Protein AF-A0A8T9AZ96-F1 (afdb_monomer_lite)

Foldseek 3Di:
DDDDDDDDDDPDPPVPDPQPAAELVQFQWDDDPPLADFKTKTWDLGHYDNPPDPDDDPPDQDPVNVVVVVVSSPDPQQEAEAEFADCPQPVDDPVVRVVSRVLLLVLLQVLQVVVQAGSSQQGHPPDDDGGRHTYMYIHGHPVNSVDDSVSSNVSSNVVVVVNVVNNVVVVVVVVVVVVVVVVVVVVVVVVVVVVVD

Secondary structure (DSSP, 8-state):
------------STTS-----B-GGG-EEPP--SS--SEEEEEESS-B------S---SS--HHHHHHHHHHHT---SEEEEE---STTT---HHHHHHHHHHHHHHHHHHHHHTTB-TTSPBPTT--S----EEEEEEE-GGGGTS-HHHHHHHHHHHHHHHHHHHHHHHHHHHHHHHHHHHHHHHHHHHHHHTT-

Organism: NCBI:txid1316785

Radius of gyration: 22.31 Å; chains: 1; bounding box: 73×52×44 Å

Sequence (197 aa):
MNYNSINSGLPTNKSIIDPSIAYARTLVTVPFNNTITAFTLRFNPEHAYSITSGRYQPARLTLFEYYAQNKWNARKEPFWWSSIARKEATHLRSTVRGWMARKVRHAVTESLRKQGFRADGTRLDGMAGGEFYGTAQFTPEQPILKMPFTEVVKQMDVAVKVMMELRAKRLNAVAKANDKRSRWMDAKANKNRISVV

pLDDT: mean 76.25, std 19.75, range [27.48, 97.75]

Structure (mmCIF, N/CA/C/O backbone):
data_AF-A0A8T9AZ96-F1
#
_entry.id   AF-A0A8T9AZ96-F1
#
loop_
_atom_site.group_PDB
_atom_site.id
_atom_site.type_symbol
_atom_site.label_atom_id
_atom_site.label_alt_id
_atom_site.label_comp_id
_atom_site.label_asym_id
_atom_site.label_entity_id
_atom_site.label_seq_id
_atom_site.pdbx_PDB_ins_code
_atom_site.Cartn_x
_atom_site.Cartn_y
_atom_site.Cartn_z
_atom_site.occupancy
_atom_site.B_iso_or_equiv
_atom_site.auth_seq_id
_atom_site.auth_comp_id
_atom_site.auth_asym_id
_atom_site.auth_atom_id
_atom_site.pdbx_PDB_model_num
ATOM 1 N N . MET A 1 1 ? -46.802 -36.870 10.786 1.00 35.12 1 MET A N 1
ATOM 2 C CA . MET A 1 1 ? -45.735 -36.494 11.736 1.00 35.12 1 MET A CA 1
ATOM 3 C C . MET A 1 1 ? -45.426 -35.022 11.526 1.00 35.12 1 MET A C 1
ATOM 5 O O . MET A 1 1 ? -44.875 -34.668 10.494 1.00 35.12 1 MET A O 1
ATOM 9 N N . ASN A 1 2 ? -45.888 -34.180 12.451 1.00 30.91 2 ASN A N 1
ATOM 10 C CA . ASN A 1 2 ? -45.631 -32.741 12.482 1.00 30.91 2 ASN A CA 1
ATOM 11 C C . ASN A 1 2 ? -44.341 -32.487 13.261 1.00 30.91 2 ASN A C 1
ATOM 13 O O . ASN A 1 2 ? -44.247 -32.916 14.407 1.00 30.91 2 ASN A O 1
ATOM 17 N N . TYR A 1 3 ? -43.410 -31.731 12.684 1.00 27.48 3 TYR A N 1
ATOM 18 C CA . TYR A 1 3 ? -42.358 -31.059 13.444 1.00 27.48 3 TYR A CA 1
ATOM 19 C C . TYR A 1 3 ? -42.324 -29.582 13.055 1.00 27.48 3 TYR A C 1
ATOM 21 O O . TYR A 1 3 ? -41.584 -29.159 12.175 1.00 27.48 3 TYR A O 1
ATOM 29 N N . ASN A 1 4 ? -43.150 -28.804 13.754 1.00 32.31 4 ASN A N 1
ATOM 30 C CA . ASN A 1 4 ? -42.831 -27.419 14.064 1.00 32.31 4 ASN A CA 1
ATOM 31 C C . ASN A 1 4 ? -41.948 -27.435 15.318 1.00 32.31 4 ASN A C 1
ATOM 33 O O . ASN A 1 4 ? -42.420 -27.829 16.383 1.00 32.31 4 ASN A O 1
ATOM 37 N N . SER A 1 5 ? -40.703 -26.970 15.220 1.00 32.28 5 SER A N 1
ATOM 38 C CA . SER A 1 5 ? -39.989 -26.430 16.380 1.00 32.28 5 SER A CA 1
ATOM 39 C C . SER A 1 5 ? -39.468 -25.042 16.040 1.00 32.28 5 SER A C 1
ATOM 41 O O . SER A 1 5 ? -38.548 -24.865 15.240 1.00 32.28 5 SER A O 1
ATOM 43 N N . ILE A 1 6 ? -40.104 -24.065 16.668 1.00 37.78 6 ILE A N 1
ATOM 44 C CA . ILE A 1 6 ? -39.678 -22.682 16.779 1.00 37.78 6 ILE A CA 1
ATOM 45 C C . ILE A 1 6 ? -38.327 -22.688 17.500 1.00 37.78 6 ILE A C 1
ATOM 47 O O . ILE A 1 6 ? -38.259 -23.072 18.661 1.00 37.78 6 ILE A O 1
ATOM 51 N N . ASN A 1 7 ? -37.264 -22.252 16.824 1.00 32.81 7 ASN A N 1
ATOM 52 C CA . ASN A 1 7 ? -36.082 -21.733 17.501 1.00 32.81 7 ASN A CA 1
ATOM 53 C C . ASN A 1 7 ? -35.987 -20.241 17.196 1.00 32.81 7 ASN A C 1
ATOM 55 O O . ASN A 1 7 ? -35.531 -19.802 16.142 1.00 32.81 7 ASN A O 1
ATOM 59 N N . SER A 1 8 ? -36.484 -19.480 18.165 1.00 37.50 8 SER A N 1
ATOM 60 C CA . SER A 1 8 ? -36.233 -18.069 18.399 1.00 37.50 8 SER A CA 1
ATOM 61 C C . SER A 1 8 ? -34.731 -17.827 18.560 1.00 37.50 8 SER A C 1
ATOM 63 O O . SER A 1 8 ? -34.183 -17.908 19.656 1.00 37.50 8 SER A O 1
ATOM 65 N N . GLY A 1 9 ? -34.060 -17.534 17.453 1.00 27.97 9 GLY A N 1
ATOM 66 C CA . GLY A 1 9 ? -32.725 -16.958 17.437 1.00 27.97 9 GLY A CA 1
ATOM 67 C C . GLY A 1 9 ? -32.803 -15.642 16.689 1.00 27.97 9 GLY A C 1
ATOM 68 O O . GLY A 1 9 ? -33.094 -15.632 15.496 1.00 27.97 9 GLY A O 1
ATOM 69 N N . LEU A 1 10 ? -32.581 -14.536 17.400 1.00 29.09 10 LEU A N 1
ATOM 70 C CA . LEU A 1 10 ? -32.322 -13.214 16.827 1.00 29.09 10 LEU A CA 1
ATOM 71 C C . LEU A 1 10 ? -31.479 -13.357 15.546 1.00 29.09 10 LEU A C 1
ATOM 73 O O . LEU A 1 10 ? -30.516 -14.132 15.571 1.00 29.09 10 LEU A O 1
ATOM 77 N N . PRO A 1 11 ? -31.774 -12.630 14.449 1.00 31.28 11 PRO A N 1
ATOM 78 C CA . PRO A 1 11 ? -30.870 -12.588 13.312 1.00 31.28 11 PRO A CA 1
ATOM 79 C C . PRO A 1 11 ? -29.548 -12.006 13.809 1.00 31.28 11 PRO A C 1
ATOM 81 O O . PRO A 1 11 ? -29.394 -10.797 13.974 1.00 31.28 11 PRO A O 1
ATOM 84 N N . THR A 1 12 ? -28.606 -12.896 14.133 1.00 34.69 12 THR A N 1
ATOM 85 C CA . THR A 1 12 ? -27.239 -12.512 14.452 1.00 34.69 12 THR A CA 1
ATOM 86 C C . THR A 1 12 ? -26.754 -11.677 13.284 1.00 34.69 12 THR A C 1
ATOM 88 O O . THR A 1 12 ? -26.912 -12.051 12.123 1.00 34.69 12 THR A O 1
ATOM 91 N N . ASN A 1 13 ? -26.258 -10.498 13.629 1.00 35.62 13 ASN A N 1
ATOM 92 C CA . ASN A 1 13 ? -25.863 -9.388 12.779 1.00 35.62 13 ASN A CA 1
ATOM 93 C C . ASN A 1 13 ? -24.651 -9.755 11.891 1.00 35.62 13 ASN A C 1
ATOM 95 O O . ASN A 1 13 ? -23.600 -9.130 11.958 1.00 35.62 13 ASN A O 1
ATOM 99 N N . LYS A 1 14 ? -24.772 -10.825 11.097 1.00 34.28 14 LYS A N 1
ATOM 100 C CA . LYS A 1 14 ? -23.761 -11.379 10.186 1.00 34.28 14 LYS A CA 1
ATOM 101 C C . LYS A 1 14 ? -23.813 -10.745 8.792 1.00 34.28 14 LYS A C 1
ATOM 103 O O . LYS A 1 14 ? -23.132 -11.199 7.888 1.00 34.28 14 LYS A O 1
ATOM 108 N N . SER A 1 15 ? -24.599 -9.684 8.600 1.00 32.00 15 SER A N 1
ATOM 109 C CA . SER A 1 15 ? -24.626 -8.906 7.351 1.00 32.00 15 SER A CA 1
ATOM 110 C C . SER A 1 15 ? -23.681 -7.700 7.366 1.00 32.00 15 SER A C 1
ATOM 112 O O . SER A 1 15 ? -23.764 -6.840 6.490 1.00 32.00 15 SER A O 1
ATOM 114 N N . ILE A 1 16 ? -22.811 -7.593 8.371 1.00 38.84 16 ILE A N 1
ATOM 115 C CA . ILE A 1 16 ? -21.806 -6.538 8.479 1.00 38.84 16 ILE A CA 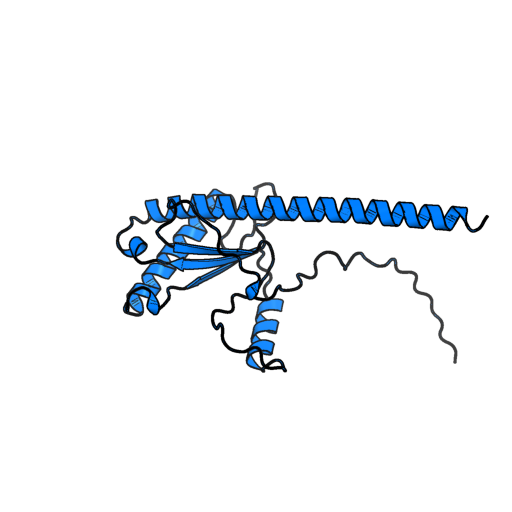1
ATOM 116 C C . ILE A 1 16 ? -20.449 -7.215 8.265 1.00 38.84 16 ILE A C 1
ATOM 118 O O . ILE A 1 16 ? -19.865 -7.741 9.202 1.00 38.84 16 ILE A O 1
ATOM 122 N N . ILE A 1 17 ? -19.958 -7.175 7.022 1.00 37.78 17 ILE A N 1
ATOM 123 C CA . ILE A 1 17 ? -18.603 -7.591 6.616 1.00 37.78 17 ILE A CA 1
ATOM 124 C C . ILE A 1 17 ? -18.415 -9.117 6.470 1.00 37.78 17 ILE A C 1
ATOM 126 O O . ILE A 1 17 ? -17.501 -9.695 7.045 1.00 37.78 17 ILE A O 1
ATOM 130 N N . ASP A 1 18 ? -19.184 -9.775 5.601 1.00 35.09 18 ASP A N 1
ATOM 131 C CA . ASP A 1 18 ? -18.465 -10.655 4.670 1.00 35.09 18 ASP A CA 1
ATOM 132 C C . ASP A 1 18 ? -17.774 -9.693 3.702 1.00 35.09 18 ASP A C 1
ATOM 134 O O . ASP A 1 18 ? -18.473 -8.854 3.116 1.00 35.09 18 ASP A O 1
ATOM 138 N N . PRO A 1 19 ? -16.436 -9.692 3.567 1.00 42.81 19 PRO A N 1
ATOM 139 C CA . PRO A 1 19 ? -15.805 -8.834 2.588 1.00 42.81 19 PRO A CA 1
ATOM 140 C C . PRO A 1 19 ? -16.232 -9.354 1.224 1.00 42.81 19 PRO A C 1
ATOM 142 O O . PRO A 1 19 ? -15.660 -10.306 0.702 1.00 42.81 19 PRO A O 1
ATOM 145 N N . SER A 1 20 ? -17.290 -8.768 0.658 1.00 48.28 20 SER A N 1
ATOM 146 C CA . SER A 1 20 ? -17.639 -8.977 -0.736 1.00 48.28 20 SER A CA 1
ATOM 147 C C . SER A 1 20 ? -16.399 -8.578 -1.507 1.00 48.28 20 SER A C 1
ATOM 149 O O . SER A 1 20 ? -16.061 -7.393 -1.549 1.00 48.28 20 SER A O 1
ATOM 151 N N . ILE A 1 21 ? -15.659 -9.560 -2.013 1.00 53.84 21 ILE A N 1
ATOM 152 C CA . ILE A 1 21 ? -14.396 -9.251 -2.651 1.00 53.84 21 ILE A CA 1
ATOM 153 C C . ILE A 1 21 ? -14.734 -8.470 -3.911 1.00 53.84 21 ILE A C 1
ATOM 155 O O . ILE A 1 21 ? -15.335 -8.987 -4.854 1.00 53.84 21 ILE A O 1
ATOM 159 N N . ALA A 1 22 ? -14.414 -7.182 -3.878 1.00 53.53 22 ALA A N 1
ATOM 160 C CA . ALA A 1 22 ? -14.753 -6.271 -4.940 1.00 53.53 22 ALA A CA 1
ATOM 161 C C . ALA A 1 22 ? -13.967 -6.664 -6.196 1.00 53.53 22 ALA A C 1
ATOM 163 O O . ALA A 1 22 ? -12.809 -7.092 -6.150 1.00 53.53 22 ALA A O 1
ATOM 164 N N . TYR A 1 23 ? -14.598 -6.532 -7.361 1.00 54.12 23 TYR A N 1
ATOM 165 C CA . TYR A 1 23 ? -13.943 -6.897 -8.612 1.00 54.12 23 TYR A CA 1
ATOM 166 C C . TYR A 1 23 ? -12.720 -6.003 -8.859 1.00 54.12 23 TYR A C 1
ATOM 168 O O . TYR A 1 23 ? -12.712 -4.827 -8.495 1.00 54.12 23 TYR A O 1
ATOM 176 N N . ALA A 1 24 ? -11.699 -6.514 -9.546 1.00 51.56 24 ALA A N 1
ATOM 177 C CA . ALA A 1 24 ? -10.424 -5.814 -9.741 1.00 51.56 24 ALA A CA 1
ATOM 178 C C . ALA A 1 24 ? -10.491 -4.429 -10.381 1.00 51.56 24 ALA A C 1
ATOM 180 O O . ALA A 1 24 ? -9.609 -3.593 -10.184 1.00 51.56 24 ALA A O 1
ATOM 181 N N . ARG A 1 25 ? -11.555 -4.186 -11.149 1.00 51.66 25 ARG A N 1
ATOM 182 C CA . ARG A 1 25 ? -11.840 -2.902 -11.798 1.00 51.66 25 ARG A CA 1
ATOM 183 C C . ARG A 1 25 ? -12.100 -1.771 -10.797 1.00 51.66 25 ARG A C 1
ATOM 185 O O . ARG A 1 25 ? -12.120 -0.618 -11.199 1.00 51.66 25 ARG A O 1
ATOM 192 N N . THR A 1 26 ? -12.275 -2.092 -9.517 1.00 56.03 26 THR A N 1
ATOM 193 C CA . THR A 1 26 ? -12.471 -1.115 -8.439 1.00 56.03 26 THR A CA 1
ATOM 194 C C . THR A 1 26 ? -11.171 -0.500 -7.921 1.00 56.03 26 THR A C 1
ATOM 196 O O . THR A 1 26 ? -11.225 0.459 -7.157 1.00 56.03 26 THR A O 1
ATOM 199 N N . LEU A 1 27 ? -9.998 -1.014 -8.318 1.00 59.88 27 LEU A N 1
ATOM 200 C CA . LEU A 1 27 ? -8.725 -0.386 -7.972 1.00 59.88 27 LEU A CA 1
ATOM 201 C C . LEU A 1 27 ? -8.597 0.955 -8.701 1.00 59.88 27 LEU A C 1
ATOM 203 O O . LEU A 1 27 ? -8.403 0.995 -9.918 1.00 59.88 27 LEU A O 1
ATOM 207 N N . VAL A 1 28 ? -8.663 2.049 -7.945 1.00 69.88 28 VAL A N 1
ATOM 208 C CA . VAL A 1 28 ? -8.530 3.404 -8.483 1.00 69.88 28 VAL A CA 1
ATOM 209 C C . VAL A 1 28 ? -7.064 3.812 -8.435 1.00 69.88 28 VAL A C 1
ATOM 211 O O . VAL A 1 28 ? -6.390 3.626 -7.420 1.00 69.88 28 VAL A O 1
ATOM 214 N N . THR A 1 29 ? -6.554 4.361 -9.537 1.00 76.25 29 THR A N 1
ATOM 215 C CA . THR A 1 29 ? -5.233 4.996 -9.543 1.00 76.25 29 THR A CA 1
ATOM 216 C C . THR A 1 29 ? -5.266 6.189 -8.600 1.00 76.25 29 THR A C 1
ATOM 218 O O . THR A 1 29 ? -6.086 7.087 -8.771 1.00 76.25 29 THR A O 1
ATOM 221 N N . VAL A 1 30 ? -4.379 6.199 -7.609 1.00 76.50 30 VAL A N 1
ATOM 222 C CA . VAL A 1 30 ? -4.271 7.316 -6.674 1.00 76.50 30 VAL A CA 1
ATOM 223 C C . VAL A 1 30 ? -3.539 8.451 -7.394 1.00 76.50 30 VAL A C 1
ATOM 225 O O . VAL A 1 30 ? -2.387 8.253 -7.790 1.00 76.50 30 VAL A O 1
ATOM 228 N N . PRO A 1 31 ? -4.179 9.613 -7.620 1.00 71.00 31 PRO A N 1
ATOM 229 C CA . PRO A 1 31 ? -3.505 10.738 -8.245 1.00 71.00 31 PRO A CA 1
ATOM 230 C C . PRO A 1 31 ? -2.477 11.313 -7.267 1.00 71.00 31 PRO A C 1
ATOM 232 O O . PRO A 1 31 ? -2.801 11.626 -6.121 1.00 71.00 31 PRO A O 1
ATOM 235 N N . PHE A 1 32 ? -1.238 11.464 -7.728 1.00 71.31 32 PHE A N 1
ATOM 236 C CA . PHE A 1 32 ? -0.181 12.153 -6.994 1.00 71.31 32 PHE A CA 1
ATOM 237 C C . PHE A 1 32 ? 0.236 13.404 -7.767 1.00 71.31 32 PHE A C 1
ATOM 239 O O . PHE A 1 32 ? 0.434 13.344 -8.979 1.00 71.31 32 PHE A O 1
ATOM 246 N N . ASN A 1 33 ? 0.412 14.530 -7.073 1.00 64.19 33 ASN A N 1
ATOM 247 C CA . ASN A 1 33 ? 0.906 15.774 -7.671 1.00 64.19 33 ASN A CA 1
ATOM 248 C C . ASN A 1 33 ? 2.428 15.704 -7.872 1.00 64.19 33 ASN A C 1
ATOM 250 O O . ASN A 1 33 ? 3.150 16.306 -7.090 1.00 64.19 33 ASN A O 1
ATOM 254 N N . ASN A 1 34 ? 2.929 14.944 -8.854 1.00 69.00 34 ASN A N 1
ATOM 255 C CA . ASN A 1 34 ? 4.359 14.797 -9.218 1.00 69.00 34 ASN A CA 1
ATOM 256 C C . ASN A 1 34 ? 5.353 14.455 -8.077 1.00 69.00 34 ASN A C 1
ATOM 258 O O . ASN A 1 34 ? 6.544 14.297 -8.328 1.00 69.00 34 ASN A O 1
ATOM 262 N N . THR A 1 35 ? 4.893 14.302 -6.835 1.00 77.50 35 THR A N 1
ATOM 263 C CA . THR A 1 35 ? 5.706 14.011 -5.647 1.00 77.50 35 THR A CA 1
ATOM 264 C C . THR A 1 35 ? 6.190 12.570 -5.625 1.00 77.50 35 THR A C 1
ATOM 266 O O . THR A 1 35 ? 7.221 12.270 -5.028 1.00 77.50 35 THR A O 1
ATOM 269 N N . ILE A 1 36 ? 5.450 11.675 -6.279 1.00 88.12 36 ILE A N 1
ATOM 270 C CA . ILE A 1 36 ? 5.763 10.255 -6.367 1.00 88.12 36 ILE A CA 1
ATOM 271 C C . ILE A 1 36 ? 6.081 9.926 -7.817 1.00 88.12 36 ILE A C 1
ATOM 273 O O . ILE A 1 36 ? 5.214 9.957 -8.685 1.00 88.12 36 ILE A O 1
ATOM 277 N N . THR A 1 37 ? 7.347 9.613 -8.060 1.00 91.12 37 THR A N 1
ATOM 278 C CA . THR A 1 37 ? 7.893 9.284 -9.383 1.00 91.12 37 THR A CA 1
ATOM 279 C C . THR A 1 37 ? 8.500 7.886 -9.423 1.00 91.12 37 THR A C 1
ATOM 281 O O . THR A 1 37 ? 8.729 7.340 -10.499 1.00 91.12 37 THR A O 1
ATOM 284 N N . ALA A 1 38 ? 8.754 7.273 -8.263 1.00 91.25 38 ALA A N 1
ATOM 285 C CA . ALA A 1 38 ? 9.327 5.937 -8.159 1.00 91.25 38 ALA A CA 1
ATOM 286 C C . ALA A 1 38 ? 8.349 4.821 -8.558 1.00 91.25 38 ALA A C 1
ATOM 288 O O . ALA A 1 38 ? 8.783 3.731 -8.933 1.00 91.25 38 ALA A O 1
ATOM 289 N N . PHE A 1 39 ? 7.044 5.051 -8.427 1.00 91.94 39 PHE A N 1
ATOM 290 C CA . PHE A 1 39 ? 6.010 4.059 -8.701 1.00 91.94 39 PHE A CA 1
ATOM 291 C C . PHE A 1 39 ? 4.654 4.723 -8.948 1.00 91.94 39 PHE A C 1
ATOM 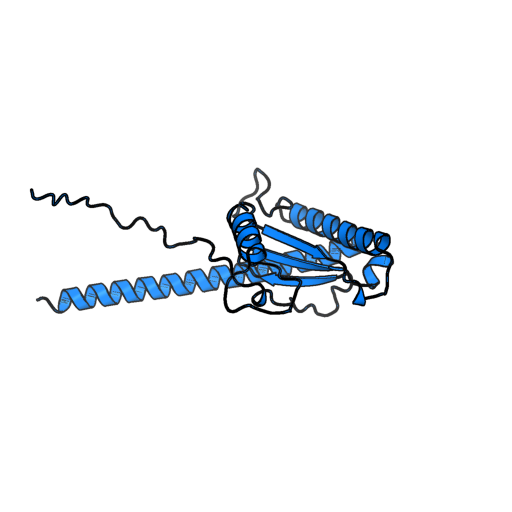293 O O . PHE A 1 39 ? 4.383 5.814 -8.453 1.00 91.94 39 PHE A O 1
ATOM 300 N N . THR A 1 40 ? 3.765 4.016 -9.637 1.00 90.50 40 THR A N 1
ATOM 301 C CA . THR A 1 40 ? 2.332 4.317 -9.649 1.00 90.50 40 THR A CA 1
ATOM 302 C C . THR A 1 40 ? 1.597 3.436 -8.635 1.00 90.50 40 THR A C 1
ATOM 304 O O . THR A 1 40 ? 1.971 2.281 -8.404 1.00 90.50 40 THR A O 1
ATOM 307 N N . LEU A 1 41 ? 0.557 3.985 -7.997 1.00 90.25 41 LEU A N 1
ATOM 308 C CA . LEU A 1 41 ? -0.266 3.295 -6.998 1.00 90.25 41 LEU A CA 1
ATOM 309 C C . LEU A 1 41 ? -1.705 3.176 -7.486 1.00 90.25 41 LEU A C 1
ATOM 311 O O . LEU A 1 41 ? -2.323 4.165 -7.877 1.00 90.25 41 LEU A O 1
ATOM 315 N N . ARG A 1 42 ? -2.267 1.977 -7.363 1.00 88.25 42 ARG A N 1
ATOM 316 C CA . ARG A 1 42 ? -3.714 1.770 -7.364 1.00 88.25 42 ARG A CA 1
ATOM 317 C C . ARG A 1 42 ? -4.149 1.258 -6.004 1.00 88.25 42 ARG A C 1
ATOM 319 O O . ARG A 1 42 ? -3.543 0.315 -5.502 1.00 88.25 42 ARG A O 1
ATOM 326 N N . PHE A 1 43 ? -5.182 1.855 -5.428 1.00 87.62 43 PHE A N 1
ATOM 327 C CA . PHE A 1 43 ? -5.662 1.512 -4.094 1.00 87.62 43 PHE A CA 1
ATOM 328 C C . PHE A 1 43 ? -7.185 1.408 -4.072 1.00 87.62 43 PHE A C 1
ATOM 330 O O . PHE A 1 43 ? -7.884 2.169 -4.742 1.00 87.62 43 PHE A O 1
ATOM 337 N N . ASN A 1 44 ? -7.689 0.469 -3.278 1.00 85.00 44 ASN A N 1
ATOM 338 C CA . ASN A 1 44 ? -9.084 0.397 -2.876 1.00 85.00 44 ASN A CA 1
ATOM 339 C C . ASN A 1 44 ? -9.129 0.130 -1.358 1.00 85.00 44 ASN A C 1
ATOM 341 O O . ASN A 1 44 ? -8.424 -0.766 -0.893 1.00 85.00 44 ASN A O 1
ATOM 345 N N . PRO A 1 45 ? -9.924 0.877 -0.567 1.00 83.62 45 PRO A N 1
ATOM 346 C CA . PRO A 1 45 ? -10.112 0.602 0.860 1.00 83.62 45 PRO A CA 1
ATOM 347 C C . PRO A 1 45 ? -10.820 -0.731 1.171 1.00 83.62 45 PRO A C 1
ATOM 349 O O . PRO A 1 45 ? -10.959 -1.072 2.341 1.00 83.62 45 PRO A O 1
ATOM 352 N N . GLU A 1 46 ? -11.268 -1.476 0.161 1.00 80.44 46 GLU A N 1
ATOM 353 C CA . GLU A 1 46 ? -11.876 -2.806 0.281 1.00 80.44 46 GLU A CA 1
ATOM 354 C C . GLU A 1 46 ? -10.931 -3.904 -0.253 1.00 80.44 46 GLU A C 1
ATOM 356 O O . GLU A 1 46 ? -9.983 -3.643 -1.008 1.00 80.44 46 GLU A O 1
ATOM 361 N N . HIS A 1 47 ? -11.171 -5.158 0.144 1.00 79.25 47 HIS A N 1
ATOM 362 C CA . HIS A 1 47 ? -10.502 -6.305 -0.471 1.00 79.25 47 HIS A CA 1
ATOM 363 C C . HIS A 1 47 ? -11.000 -6.471 -1.901 1.00 79.25 47 HIS A C 1
ATOM 365 O O . HIS A 1 47 ? -12.191 -6.642 -2.143 1.00 79.25 47 HIS A O 1
ATOM 371 N N . ALA A 1 48 ? -10.076 -6.397 -2.850 1.00 70.75 48 ALA A N 1
ATOM 372 C CA . ALA A 1 48 ? -10.332 -6.516 -4.270 1.00 70.75 48 ALA A CA 1
ATOM 373 C C . ALA A 1 48 ? -9.242 -7.368 -4.914 1.00 70.75 48 ALA A C 1
ATOM 375 O O . ALA A 1 48 ? -8.081 -7.347 -4.501 1.00 70.75 48 ALA A O 1
ATOM 376 N N . TYR A 1 49 ? -9.576 -8.106 -5.966 1.00 65.81 49 TYR A N 1
ATOM 377 C CA . TYR A 1 49 ? -8.538 -8.804 -6.724 1.00 65.81 49 TYR A CA 1
ATOM 378 C C . TYR A 1 49 ? -7.715 -7.828 -7.535 1.00 65.81 49 TYR A C 1
ATOM 380 O O . TYR A 1 49 ? -8.242 -6.909 -8.134 1.00 65.81 49 TYR A O 1
ATOM 388 N N . SER A 1 50 ? -6.407 -8.029 -7.625 1.00 56.06 50 SER A N 1
ATOM 389 C CA . SER A 1 50 ? -5.608 -7.299 -8.602 1.00 56.06 50 SER A CA 1
ATOM 390 C C . SER A 1 50 ? -5.527 -8.128 -9.883 1.00 56.06 50 SER A C 1
ATOM 392 O O . SER A 1 50 ? -4.614 -8.932 -10.057 1.00 56.06 50 SER A O 1
ATOM 394 N N . ILE A 1 51 ? -6.510 -7.986 -10.778 1.00 54.66 51 ILE A N 1
ATOM 395 C CA . ILE A 1 51 ? -6.439 -8.610 -12.106 1.00 54.66 51 ILE A CA 1
ATOM 396 C C . ILE A 1 51 ? -5.447 -7.796 -12.940 1.00 5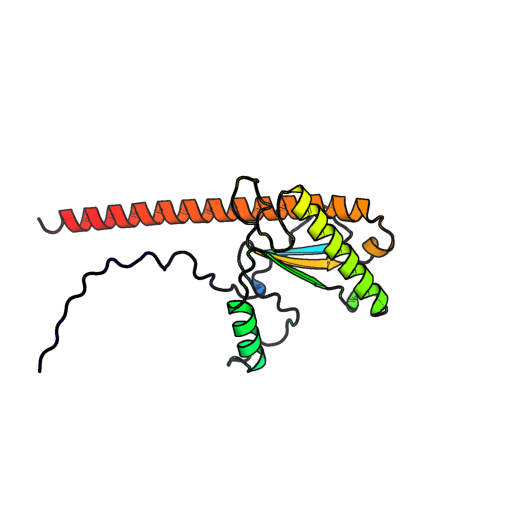4.66 51 ILE A C 1
ATOM 398 O O . ILE A 1 51 ? -5.743 -6.715 -13.446 1.00 54.66 51 ILE A O 1
ATOM 402 N N . THR A 1 52 ? -4.236 -8.327 -13.064 1.00 51.72 52 THR A N 1
ATOM 403 C CA . THR A 1 52 ? -3.215 -7.827 -13.992 1.00 51.72 52 THR A CA 1
ATOM 404 C C . THR A 1 52 ? -3.543 -8.140 -15.452 1.00 51.72 52 THR A C 1
ATOM 406 O O . THR A 1 52 ? -3.006 -7.488 -16.343 1.00 51.72 52 THR A O 1
ATOM 409 N N . SER A 1 53 ? -4.447 -9.084 -15.724 1.00 44.81 53 SER A N 1
ATOM 410 C CA . SER A 1 53 ? -4.876 -9.446 -17.075 1.00 44.81 53 SER A CA 1
ATOM 411 C C . SER A 1 53 ? -6.188 -8.751 -17.445 1.00 44.81 53 SER A C 1
ATOM 413 O O . SER A 1 53 ? -7.275 -9.269 -17.213 1.00 44.81 53 SER A O 1
ATOM 415 N N . GLY A 1 54 ? -6.105 -7.575 -18.063 1.00 42.66 54 GLY A N 1
ATOM 416 C CA . GLY A 1 54 ? -7.265 -6.840 -18.584 1.00 42.66 54 GLY A CA 1
ATOM 417 C C . GLY A 1 54 ? -7.990 -7.502 -19.767 1.00 42.66 54 GLY A C 1
ATOM 418 O O . GLY A 1 54 ? -8.544 -6.787 -20.594 1.00 42.66 54 GLY A O 1
ATOM 419 N N . ARG A 1 55 ? -7.973 -8.831 -19.912 1.00 40.03 55 ARG A N 1
ATOM 420 C CA . ARG A 1 55 ? -8.577 -9.516 -21.058 1.00 40.03 55 ARG A CA 1
ATOM 421 C C . ARG A 1 55 ? -9.582 -10.562 -20.600 1.00 40.03 55 ARG A C 1
ATOM 423 O O . ARG A 1 55 ? -9.198 -11.569 -20.025 1.00 40.03 55 ARG A O 1
ATOM 430 N N . TYR A 1 56 ? -10.832 -10.290 -20.976 1.00 41.88 56 TYR A N 1
ATOM 431 C CA . TYR A 1 56 ? -11.952 -11.222 -21.068 1.00 41.88 56 TYR A CA 1
ATOM 432 C C . TYR A 1 56 ? -12.559 -11.675 -19.732 1.00 41.88 56 TYR A C 1
ATOM 434 O O . TYR A 1 56 ? -11.922 -12.355 -18.941 1.00 41.88 56 TYR A O 1
ATOM 442 N N . GLN A 1 57 ? -13.823 -11.306 -19.510 1.00 49.75 57 GLN A N 1
ATOM 443 C CA . GLN A 1 57 ? -14.688 -11.975 -18.543 1.00 49.75 57 GLN A CA 1
ATOM 444 C C . GLN A 1 57 ? -15.501 -12.997 -19.345 1.00 49.75 57 GLN A C 1
ATOM 446 O O . GLN A 1 57 ? -16.404 -12.593 -20.082 1.00 49.75 57 GLN A O 1
ATOM 451 N N . PRO A 1 58 ? -15.161 -14.293 -19.304 1.00 48.72 58 PRO A N 1
ATOM 452 C CA . PRO A 1 58 ? -16.018 -15.302 -19.898 1.00 48.72 58 PRO A CA 1
ATOM 453 C C . PRO A 1 58 ? -17.374 -15.292 -19.177 1.00 48.72 58 PRO A C 1
ATOM 455 O O . PRO A 1 58 ? -17.453 -15.039 -17.977 1.00 48.72 58 PRO A O 1
ATOM 458 N N . ALA A 1 59 ? -18.460 -15.586 -19.895 1.00 54.12 59 ALA A N 1
ATOM 459 C CA . ALA A 1 59 ? -19.813 -15.654 -19.324 1.00 54.12 59 ALA A CA 1
ATOM 460 C C . ALA A 1 59 ? -19.966 -16.726 -18.215 1.00 54.12 59 ALA A C 1
ATOM 462 O O . ALA A 1 59 ? -21.010 -16.820 -17.576 1.00 54.12 59 ALA A O 1
ATOM 463 N N . ARG A 1 60 ? -18.932 -17.548 -17.995 1.00 55.81 60 ARG A N 1
ATOM 464 C CA . ARG A 1 60 ? -18.828 -18.570 -16.953 1.00 55.81 60 ARG A CA 1
ATOM 465 C C . ARG A 1 60 ? -17.458 -18.462 -16.292 1.00 55.81 60 ARG A C 1
ATOM 467 O O . ARG A 1 60 ? -16.470 -18.287 -17.001 1.00 55.81 60 ARG A O 1
ATOM 474 N N . LEU A 1 61 ? -17.414 -18.623 -14.968 1.00 58.19 61 LEU A N 1
ATOM 475 C CA . LEU A 1 61 ? -16.165 -18.721 -14.212 1.00 58.19 61 LEU A CA 1
ATOM 476 C C . LEU A 1 61 ? -15.309 -19.855 -14.786 1.00 58.19 61 LEU A C 1
ATOM 478 O O . LEU A 1 61 ? -15.724 -21.014 -14.820 1.00 58.19 61 LEU A O 1
ATOM 482 N N . THR A 1 62 ? -14.110 -19.524 -15.238 1.00 66.94 62 THR A N 1
ATOM 483 C CA . THR A 1 62 ? -13.082 -20.509 -15.571 1.00 66.94 62 THR A CA 1
ATOM 484 C C . THR A 1 62 ? -12.593 -21.202 -14.300 1.00 66.94 62 THR A C 1
ATOM 486 O O . THR A 1 62 ? -12.647 -20.641 -13.204 1.00 66.94 62 THR A O 1
ATOM 489 N N . LEU A 1 63 ? -12.042 -22.415 -14.428 1.00 68.50 63 LEU A N 1
ATOM 490 C CA . LEU A 1 63 ? -11.397 -23.103 -13.301 1.00 68.50 63 LEU A CA 1
ATOM 491 C C . LEU A 1 63 ? -10.309 -22.232 -12.652 1.00 68.50 63 LEU A C 1
ATOM 493 O O . LEU A 1 63 ? -10.186 -22.210 -11.432 1.00 68.50 63 LEU A O 1
ATOM 497 N N . PHE A 1 64 ? -9.564 -21.460 -13.450 1.00 63.16 64 PHE A N 1
ATOM 498 C CA . PHE A 1 64 ? -8.569 -20.512 -12.945 1.00 63.16 64 PHE A CA 1
ATOM 499 C C . PHE A 1 64 ? -9.183 -19.424 -12.062 1.00 63.16 64 PHE A C 1
ATOM 501 O O . PHE A 1 64 ? -8.628 -19.127 -11.006 1.00 63.16 64 PHE A O 1
ATOM 508 N N . GLU A 1 65 ? -10.325 -18.860 -12.454 1.00 63.97 65 GLU A N 1
ATOM 509 C CA . GLU A 1 65 ? -11.047 -17.883 -11.635 1.00 63.97 65 GLU A CA 1
ATOM 510 C C . GLU A 1 65 ? -11.593 -18.519 -10.356 1.00 63.97 65 GLU A C 1
ATOM 512 O O . GLU A 1 65 ? -11.469 -17.916 -9.297 1.00 63.97 65 GLU A O 1
ATOM 517 N N . TYR A 1 66 ? -12.103 -19.753 -10.414 1.00 66.50 66 TYR A N 1
ATOM 518 C CA . TYR A 1 66 ? -12.561 -20.485 -9.228 1.00 66.50 66 TYR A CA 1
ATOM 519 C C . TYR A 1 66 ? -11.419 -20.770 -8.237 1.00 66.50 66 TYR A C 1
ATOM 521 O O . TYR A 1 66 ? -11.533 -20.493 -7.042 1.00 66.50 66 TYR A O 1
ATOM 529 N N . TYR A 1 67 ? -10.272 -21.260 -8.719 1.00 69.56 67 TYR A N 1
ATOM 530 C CA . TYR A 1 67 ? -9.093 -21.479 -7.875 1.00 69.56 67 TYR A CA 1
ATOM 531 C C . TYR A 1 67 ? -8.523 -20.174 -7.320 1.00 69.56 67 TYR A C 1
ATOM 533 O O . TYR A 1 67 ? -8.090 -20.141 -6.166 1.00 69.56 67 TYR A O 1
ATOM 541 N N . ALA A 1 68 ? -8.512 -19.104 -8.118 1.00 68.88 68 ALA A N 1
ATOM 542 C CA . ALA A 1 68 ? -8.112 -17.786 -7.650 1.00 68.88 68 ALA A CA 1
ATOM 543 C C . ALA A 1 68 ? -9.062 -17.314 -6.544 1.00 68.88 68 ALA A C 1
ATOM 545 O O . ALA A 1 68 ? -8.597 -17.043 -5.442 1.00 68.88 68 ALA A O 1
ATOM 546 N N . GLN A 1 69 ? -10.375 -17.314 -6.792 1.00 69.31 69 GLN A N 1
ATOM 547 C CA . GLN A 1 69 ? -11.414 -16.954 -5.826 1.00 69.31 69 GLN A CA 1
ATOM 548 C C . GLN A 1 69 ? -11.228 -17.695 -4.498 1.00 69.31 69 GLN A C 1
ATOM 550 O O . GLN A 1 69 ? -11.178 -17.059 -3.451 1.00 69.31 69 GLN A O 1
ATOM 555 N N . ASN A 1 70 ? -11.037 -19.017 -4.531 1.00 72.50 70 ASN A N 1
ATOM 556 C CA . ASN A 1 70 ? -10.830 -19.815 -3.321 1.00 72.50 70 ASN A CA 1
ATOM 557 C C . ASN A 1 70 ? -9.556 -19.429 -2.567 1.00 72.50 70 ASN A C 1
ATOM 559 O O . ASN A 1 70 ? -9.589 -19.276 -1.346 1.00 72.50 70 ASN A O 1
ATOM 563 N N . LYS A 1 71 ? -8.438 -19.226 -3.278 1.00 71.88 71 LYS A N 1
ATOM 564 C CA . LYS A 1 71 ? -7.194 -18.743 -2.658 1.00 71.88 71 LYS A CA 1
ATOM 565 C C . LYS A 1 71 ? -7.392 -17.399 -1.986 1.00 71.88 71 LYS A C 1
ATOM 567 O O . LYS A 1 71 ? -6.816 -17.153 -0.933 1.00 71.88 71 LYS A O 1
ATOM 572 N N . TRP A 1 72 ? -8.196 -16.536 -2.585 1.00 71.62 72 TRP A N 1
ATOM 573 C CA . TRP A 1 72 ? -8.436 -15.230 -2.027 1.00 71.62 72 TRP A CA 1
ATOM 574 C C . TRP A 1 72 ? -9.418 -15.225 -0.860 1.00 71.62 72 TRP A C 1
ATOM 576 O O . TRP A 1 72 ? -9.168 -14.533 0.117 1.00 71.62 72 TRP A O 1
ATOM 586 N N . ASN A 1 73 ? -10.481 -16.026 -0.926 1.00 73.00 73 ASN A N 1
ATOM 587 C CA . ASN A 1 73 ? -11.399 -16.239 0.193 1.00 73.00 73 ASN A CA 1
ATOM 588 C C . ASN A 1 73 ? -10.659 -16.802 1.420 1.00 73.00 73 ASN A C 1
ATOM 590 O O . ASN A 1 73 ? -11.061 -16.562 2.552 1.00 73.00 73 ASN A O 1
ATOM 594 N N . ALA A 1 74 ? -9.569 -17.547 1.202 1.00 80.31 74 ALA A N 1
ATOM 595 C CA . ALA A 1 74 ? -8.732 -18.081 2.270 1.00 80.31 74 ALA A CA 1
ATOM 596 C C . ALA A 1 74 ? -7.769 -17.051 2.892 1.00 80.31 74 ALA A C 1
ATOM 598 O O . ALA A 1 74 ? -7.197 -17.329 3.950 1.00 80.31 74 ALA A O 1
ATOM 599 N N . ARG A 1 75 ? -7.553 -15.881 2.269 1.00 78.44 75 ARG A N 1
ATOM 600 C CA . ARG A 1 75 ? -6.660 -14.855 2.826 1.00 78.44 75 ARG A CA 1
ATOM 601 C C . ARG A 1 75 ? -7.318 -14.186 4.022 1.00 78.44 75 ARG A C 1
ATOM 603 O O . ARG A 1 75 ? -8.433 -13.687 3.932 1.00 78.44 75 ARG A O 1
ATOM 610 N N . LYS A 1 76 ? -6.580 -14.143 5.129 1.00 83.75 76 LYS A N 1
ATOM 611 C CA . LYS A 1 76 ? -7.017 -13.521 6.388 1.00 83.75 76 LYS A CA 1
ATOM 612 C C . LYS A 1 76 ? -6.338 -12.182 6.658 1.00 83.75 76 LYS A C 1
ATOM 614 O O . LYS A 1 76 ? -6.724 -11.489 7.588 1.00 83.75 76 LYS A O 1
ATOM 619 N N . GLU A 1 77 ? -5.322 -11.832 5.868 1.00 87.69 77 GLU A N 1
ATOM 620 C CA . GLU A 1 77 ? -4.585 -10.587 6.064 1.00 87.69 77 GLU A CA 1
ATOM 621 C C . GLU A 1 77 ? -5.492 -9.370 5.815 1.00 87.69 77 GLU A C 1
ATOM 623 O O . GLU A 1 77 ? -6.222 -9.358 4.816 1.00 87.69 77 GLU A O 1
ATOM 628 N N . PRO A 1 78 ? -5.427 -8.321 6.652 1.00 89.12 78 PRO A N 1
ATOM 629 C CA . PRO A 1 78 ? -6.238 -7.124 6.462 1.00 89.12 78 PRO A CA 1
ATOM 630 C C . PRO A 1 78 ? -5.795 -6.295 5.250 1.00 89.12 78 PRO A C 1
ATOM 632 O O . PRO A 1 78 ? -6.641 -5.686 4.596 1.00 89.12 78 PRO A O 1
ATOM 635 N N . PHE A 1 79 ? -4.514 -6.307 4.872 1.00 90.38 79 PHE A N 1
ATOM 636 C CA . PHE A 1 79 ? -4.015 -5.557 3.720 1.00 90.38 79 PHE A CA 1
ATOM 637 C C . PHE A 1 79 ? -3.480 -6.462 2.612 1.00 90.38 79 PHE A C 1
ATOM 639 O O . PHE A 1 79 ? -2.462 -7.142 2.751 1.00 90.38 79 PHE A O 1
ATOM 646 N N . TRP A 1 80 ? -4.137 -6.429 1.455 1.00 88.50 80 TRP A N 1
ATOM 647 C CA . TRP A 1 80 ? -3.737 -7.202 0.285 1.00 88.50 80 TRP A CA 1
ATOM 648 C C . TRP A 1 80 ? -2.965 -6.332 -0.683 1.00 88.50 80 TRP A C 1
ATOM 650 O O . TRP A 1 80 ? -3.533 -5.490 -1.371 1.00 88.50 80 TRP A O 1
ATOM 660 N N . TRP A 1 81 ? -1.664 -6.553 -0.812 1.00 90.62 81 TRP A N 1
ATOM 661 C CA . TRP A 1 81 ? -0.894 -5.747 -1.745 1.00 90.62 81 TRP A CA 1
ATOM 662 C C . TRP A 1 81 ? 0.094 -6.532 -2.584 1.00 90.62 81 TRP A C 1
ATOM 664 O O . TRP A 1 81 ? 0.519 -7.638 -2.251 1.00 90.62 81 TRP A O 1
ATOM 674 N N . SER A 1 82 ? 0.429 -5.946 -3.729 1.00 90.25 82 SER A N 1
ATOM 675 C CA . SER A 1 82 ? 1.403 -6.494 -4.663 1.00 90.25 82 SER A CA 1
ATOM 676 C C . SER A 1 82 ? 2.250 -5.385 -5.274 1.00 90.25 82 SER A C 1
ATOM 678 O O . SER A 1 82 ? 1.797 -4.256 -5.448 1.00 90.25 82 SER A O 1
ATOM 680 N N . SER A 1 83 ? 3.491 -5.724 -5.617 1.00 91.50 83 SER A N 1
ATOM 681 C CA . SER A 1 83 ? 4.382 -4.862 -6.394 1.00 91.50 83 SER A CA 1
ATOM 682 C C . SER A 1 83 ? 4.799 -5.589 -7.665 1.00 91.50 83 SER A C 1
ATOM 684 O O . SER A 1 83 ? 5.380 -6.683 -7.590 1.00 91.50 83 SER A O 1
ATOM 686 N N . ILE A 1 84 ? 4.456 -5.000 -8.814 1.00 87.56 84 ILE A N 1
ATOM 687 C CA . ILE A 1 84 ? 4.559 -5.614 -10.140 1.00 87.56 84 ILE A CA 1
ATOM 688 C C . ILE A 1 84 ? 5.241 -4.636 -11.094 1.00 87.56 84 ILE A C 1
ATOM 690 O O . ILE A 1 84 ? 4.643 -3.664 -11.542 1.00 87.56 84 ILE A O 1
ATOM 694 N N . ALA A 1 85 ? 6.497 -4.912 -11.440 1.00 86.69 85 ALA A N 1
ATOM 695 C CA . ALA A 1 85 ? 7.210 -4.173 -12.478 1.00 86.69 85 ALA A CA 1
ATOM 696 C C . ALA A 1 85 ? 6.789 -4.680 -13.868 1.00 86.69 85 ALA A C 1
ATOM 698 O O . ALA A 1 85 ? 7.014 -5.848 -14.206 1.00 86.69 85 ALA A O 1
ATOM 699 N N . ARG A 1 86 ? 6.165 -3.809 -14.671 1.00 80.25 86 ARG A N 1
ATOM 700 C CA . ARG A 1 86 ? 5.684 -4.149 -16.021 1.00 80.25 86 ARG A CA 1
ATOM 701 C C . ARG A 1 86 ? 6.842 -4.253 -17.013 1.00 80.25 86 ARG A C 1
ATOM 703 O O . ARG A 1 86 ? 7.874 -3.607 -16.864 1.00 80.25 86 ARG A O 1
ATOM 710 N N . LYS A 1 87 ? 6.662 -5.079 -18.047 1.00 71.88 87 LYS A N 1
ATOM 711 C CA . LYS A 1 87 ? 7.641 -5.246 -19.137 1.00 71.88 87 LYS A CA 1
ATOM 712 C C . LYS A 1 87 ? 7.701 -4.012 -20.047 1.00 71.88 87 LYS A C 1
ATOM 714 O O . LYS A 1 87 ? 8.772 -3.676 -20.544 1.00 71.88 87 LYS A O 1
ATOM 719 N N . GLU A 1 88 ? 6.558 -3.357 -20.225 1.00 62.00 88 GLU A N 1
ATOM 720 C CA . GLU A 1 88 ? 6.349 -2.263 -21.182 1.00 62.00 88 GLU A CA 1
ATOM 721 C C . GLU A 1 88 ? 7.088 -0.979 -20.803 1.00 62.00 88 GLU A C 1
ATOM 723 O O . GLU A 1 88 ? 7.472 -0.221 -21.680 1.00 62.00 88 GLU A O 1
ATOM 728 N N . ALA A 1 89 ? 7.370 -0.766 -19.515 1.00 52.06 89 ALA A N 1
ATOM 729 C CA . ALA A 1 89 ? 7.957 0.486 -19.061 1.00 52.06 89 ALA A CA 1
ATOM 730 C C . ALA A 1 89 ? 9.422 0.682 -19.490 1.00 52.06 89 ALA A C 1
ATOM 732 O O . ALA A 1 89 ? 9.908 1.796 -19.360 1.00 52.06 89 ALA A O 1
ATOM 733 N N . THR A 1 90 ? 10.174 -0.353 -19.914 1.00 53.16 90 THR A N 1
ATOM 734 C CA . THR A 1 90 ? 11.620 -0.166 -20.220 1.00 53.16 90 THR A CA 1
ATOM 735 C C . THR A 1 90 ? 12.351 -1.341 -20.911 1.00 53.16 90 THR A C 1
ATOM 737 O O . THR A 1 90 ? 13.579 -1.346 -20.938 1.00 53.16 90 THR A O 1
ATOM 740 N N . HIS A 1 91 ? 11.675 -2.375 -21.443 1.00 66.31 91 HIS A N 1
ATOM 741 C CA . HIS A 1 91 ? 12.346 -3.578 -22.003 1.00 66.31 91 HIS A CA 1
ATOM 742 C C . HIS A 1 91 ? 13.405 -4.205 -21.064 1.00 66.31 91 HIS A C 1
ATOM 744 O O . HIS A 1 91 ? 14.346 -4.870 -21.497 1.00 66.31 91 HIS A O 1
ATOM 750 N N . LEU A 1 92 ? 13.264 -4.001 -19.751 1.00 72.94 92 LEU A N 1
ATOM 751 C CA . LEU A 1 92 ? 14.279 -4.393 -18.777 1.00 72.94 92 LEU A CA 1
ATOM 752 C C . LEU A 1 92 ? 14.397 -5.906 -18.678 1.00 72.94 92 LEU A C 1
ATOM 754 O O . LEU A 1 92 ? 13.401 -6.626 -18.786 1.00 72.94 92 LEU A O 1
ATOM 758 N N . ARG A 1 93 ? 15.598 -6.388 -18.349 1.00 86.25 93 ARG A N 1
ATOM 759 C CA . ARG A 1 93 ? 15.819 -7.785 -17.954 1.00 86.25 93 ARG A CA 1
ATOM 760 C C . ARG A 1 93 ? 14.962 -8.138 -16.730 1.00 86.25 93 ARG A C 1
ATOM 762 O O . ARG A 1 93 ? 14.646 -7.285 -15.898 1.00 86.25 93 ARG A O 1
ATOM 769 N N . SER A 1 94 ? 14.582 -9.410 -16.605 1.00 87.38 94 SER A N 1
ATOM 770 C CA . SER A 1 94 ? 13.769 -9.917 -15.485 1.00 87.38 94 SER A CA 1
ATOM 771 C C . SER A 1 94 ? 14.385 -9.612 -14.117 1.00 87.38 94 SER A C 1
ATOM 773 O O . SER A 1 94 ? 13.660 -9.258 -13.189 1.00 87.38 94 SER A O 1
ATOM 775 N N . THR A 1 95 ? 15.713 -9.676 -14.015 1.00 89.56 95 THR A N 1
ATOM 776 C CA . THR A 1 95 ? 16.485 -9.347 -12.810 1.00 89.56 95 THR A CA 1
ATOM 777 C C . THR A 1 95 ? 16.268 -7.908 -12.361 1.00 89.56 95 THR A C 1
ATOM 779 O O . THR A 1 95 ? 15.984 -7.670 -11.189 1.00 89.56 95 THR A O 1
ATOM 782 N N . VAL A 1 96 ? 16.307 -6.956 -13.294 1.00 89.56 96 VAL A N 1
ATOM 783 C CA . VAL A 1 96 ? 16.087 -5.535 -13.004 1.00 89.56 96 VAL A CA 1
ATOM 784 C C . VAL A 1 96 ? 14.647 -5.300 -12.543 1.00 89.56 96 VAL A C 1
ATOM 786 O O . VAL A 1 96 ? 14.428 -4.657 -11.520 1.00 89.56 96 VAL A O 1
ATOM 789 N N . ARG A 1 97 ? 13.656 -5.900 -13.216 1.00 89.38 97 ARG A N 1
ATOM 790 C CA . ARG A 1 97 ? 12.245 -5.819 -12.789 1.00 89.38 97 ARG A CA 1
ATOM 791 C C . ARG A 1 97 ? 12.035 -6.398 -11.387 1.00 89.38 97 ARG A C 1
ATOM 793 O O . ARG A 1 97 ? 11.330 -5.812 -10.568 1.00 89.38 97 ARG A O 1
ATOM 800 N N . GLY A 1 98 ? 12.674 -7.531 -11.096 1.00 90.88 98 GLY A N 1
ATOM 801 C CA . GLY A 1 98 ? 12.657 -8.152 -9.773 1.00 90.88 98 GLY A CA 1
ATOM 802 C C . GLY A 1 98 ? 13.298 -7.268 -8.703 1.00 90.88 98 GLY A C 1
ATOM 803 O O . GLY A 1 98 ? 12.758 -7.153 -7.603 1.00 90.88 98 GLY A O 1
ATOM 804 N N . TRP A 1 99 ? 14.410 -6.606 -9.03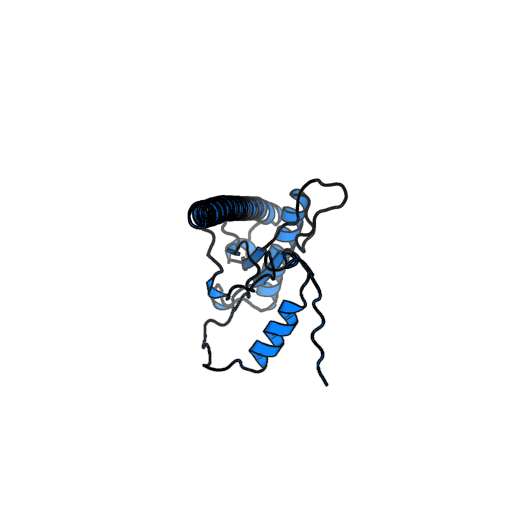0 1.00 93.25 99 TRP A N 1
ATOM 805 C CA . TRP A 1 99 ? 15.073 -5.646 -8.150 1.00 93.25 99 TRP A CA 1
ATOM 806 C C . TRP A 1 99 ? 14.186 -4.429 -7.859 1.00 93.25 99 TRP A C 1
ATOM 808 O O . TRP A 1 99 ? 13.982 -4.103 -6.692 1.00 93.25 99 TRP A O 1
ATOM 818 N N . MET A 1 100 ? 13.572 -3.821 -8.882 1.00 93.94 100 MET A N 1
ATOM 819 C CA . MET A 1 100 ? 12.655 -2.683 -8.714 1.00 93.94 100 MET A C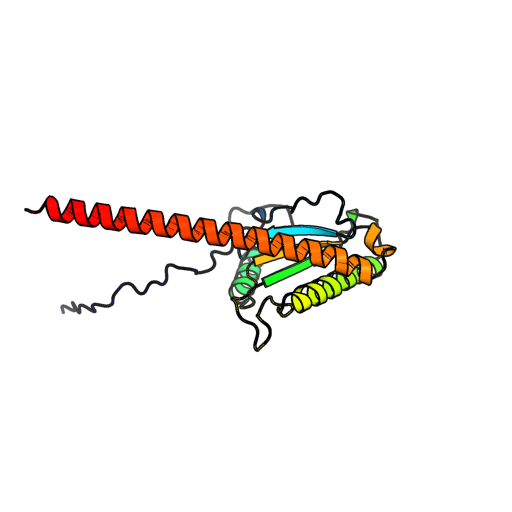A 1
ATOM 820 C C . MET A 1 100 ? 11.469 -3.051 -7.816 1.00 93.94 100 MET A C 1
ATOM 822 O O . MET A 1 100 ? 11.161 -2.343 -6.858 1.00 93.94 100 MET A O 1
ATOM 826 N N . ALA A 1 101 ? 10.830 -4.194 -8.088 1.00 93.62 101 ALA A N 1
ATOM 827 C CA . ALA A 1 101 ? 9.702 -4.668 -7.295 1.00 93.62 101 ALA A CA 1
ATOM 828 C C . ALA A 1 101 ? 10.106 -4.942 -5.839 1.00 93.62 101 ALA A C 1
ATOM 830 O O . ALA A 1 101 ? 9.381 -4.566 -4.921 1.00 93.62 101 ALA A O 1
ATOM 831 N N . ARG A 1 102 ? 11.279 -5.549 -5.610 1.00 95.62 102 ARG A N 1
ATOM 832 C CA . ARG A 1 102 ? 11.814 -5.789 -4.261 1.00 95.62 102 ARG A CA 1
ATOM 833 C C . ARG A 1 102 ? 12.079 -4.483 -3.517 1.00 95.62 102 ARG A C 1
ATOM 835 O O . ARG A 1 102 ? 11.692 -4.365 -2.361 1.00 95.62 102 ARG A O 1
ATOM 842 N N . LYS A 1 103 ? 12.658 -3.489 -4.187 1.00 96.00 103 LYS A N 1
ATOM 843 C CA . LYS A 1 103 ? 12.912 -2.167 -3.608 1.00 96.00 103 LYS A CA 1
ATOM 844 C C . LYS A 1 103 ? 11.624 -1.482 -3.150 1.00 96.00 103 LYS A C 1
ATOM 846 O O . LYS A 1 103 ? 11.567 -0.997 -2.026 1.00 96.00 103 LYS A O 1
ATOM 851 N N . VAL A 1 104 ? 10.567 -1.526 -3.966 1.00 96.38 104 VAL A N 1
ATOM 852 C CA . VAL A 1 104 ? 9.236 -1.045 -3.556 1.00 96.38 104 VAL A CA 1
ATOM 853 C C . VAL A 1 104 ? 8.684 -1.854 -2.386 1.00 96.38 104 VAL A C 1
ATOM 855 O O . VAL A 1 104 ? 8.182 -1.255 -1.447 1.00 96.38 104 VAL A O 1
ATOM 858 N N . ARG A 1 105 ? 8.798 -3.192 -2.393 1.00 96.88 105 ARG A N 1
ATOM 859 C CA . ARG A 1 105 ? 8.310 -4.028 -1.278 1.00 96.88 105 ARG A CA 1
ATOM 860 C C . ARG A 1 105 ? 8.945 -3.634 0.052 1.00 96.88 105 ARG A C 1
ATOM 862 O O . ARG A 1 105 ? 8.221 -3.452 1.021 1.00 96.88 105 ARG A O 1
ATOM 869 N N . HIS A 1 106 ? 10.264 -3.448 0.079 1.00 97.69 106 HIS A N 1
ATOM 870 C CA . HIS A 1 106 ? 10.950 -2.983 1.284 1.00 97.69 106 HIS A CA 1
ATOM 871 C C . HIS A 1 106 ? 10.477 -1.591 1.709 1.00 97.69 106 HIS A C 1
ATOM 873 O O . HIS A 1 106 ? 10.235 -1.377 2.891 1.00 97.69 106 HIS A O 1
ATOM 879 N N . ALA A 1 107 ? 10.281 -0.670 0.761 1.00 97.75 107 ALA A N 1
ATOM 880 C CA . ALA A 1 107 ? 9.768 0.658 1.080 1.00 97.75 107 ALA A CA 1
ATOM 881 C C . ALA A 1 107 ? 8.347 0.609 1.668 1.00 97.75 107 ALA A C 1
ATOM 883 O O . ALA A 1 107 ? 8.096 1.276 2.664 1.00 97.75 107 ALA A O 1
ATOM 884 N N . VAL A 1 108 ? 7.442 -0.212 1.113 1.00 97.00 108 VAL A N 1
ATOM 885 C CA . VAL A 1 108 ? 6.084 -0.416 1.661 1.00 97.00 108 VAL A CA 1
ATOM 886 C C . VAL A 1 108 ? 6.164 -0.900 3.105 1.00 97.00 108 VAL A C 1
ATOM 888 O O . VAL A 1 108 ? 5.519 -0.327 3.978 1.00 97.00 108 VAL A O 1
ATOM 891 N N . THR A 1 109 ? 6.967 -1.933 3.368 1.00 97.19 109 THR A N 1
ATOM 892 C CA . THR A 1 109 ? 7.119 -2.491 4.716 1.00 97.19 109 THR A CA 1
ATOM 893 C C . THR A 1 109 ? 7.678 -1.465 5.699 1.00 97.19 109 THR A C 1
ATOM 895 O O . THR A 1 109 ? 7.127 -1.325 6.787 1.00 97.19 109 THR A O 1
ATOM 898 N N . GLU A 1 110 ? 8.716 -0.712 5.325 1.00 97.75 110 GLU A N 1
ATOM 899 C CA . GLU A 1 110 ? 9.275 0.340 6.183 1.00 97.75 110 GLU A CA 1
ATOM 900 C C . GLU A 1 110 ? 8.256 1.446 6.478 1.00 97.75 110 GLU A C 1
ATOM 902 O O . GLU A 1 110 ? 8.077 1.831 7.634 1.00 97.75 110 GLU A O 1
ATOM 907 N N . SER A 1 111 ? 7.543 1.933 5.461 1.00 97.06 111 SER A N 1
ATOM 908 C CA . SER A 1 111 ? 6.543 2.990 5.629 1.00 97.06 111 SER A CA 1
ATOM 909 C C . SER A 1 111 ? 5.341 2.538 6.460 1.00 97.06 111 SER A C 1
ATOM 911 O O . SER A 1 111 ? 4.873 3.293 7.310 1.00 97.06 111 SER A O 1
ATOM 913 N N . LEU A 1 112 ? 4.863 1.299 6.286 1.00 95.56 112 LEU A N 1
ATOM 914 C CA . LEU A 1 112 ? 3.813 0.723 7.136 1.00 95.56 112 LEU A CA 1
ATOM 915 C C . LEU A 1 112 ? 4.279 0.575 8.588 1.00 95.56 112 LEU A C 1
ATOM 917 O O . LEU A 1 112 ? 3.548 0.939 9.511 1.00 95.56 112 LEU A O 1
ATOM 921 N N . ARG A 1 113 ? 5.520 0.120 8.794 1.00 95.56 113 ARG A N 1
ATOM 922 C CA . ARG A 1 113 ? 6.116 -0.030 10.126 1.00 95.56 113 ARG A CA 1
ATOM 923 C C . ARG A 1 113 ? 6.186 1.299 10.869 1.00 95.56 113 ARG A C 1
ATOM 925 O O . ARG A 1 113 ? 5.805 1.351 12.035 1.00 95.56 113 ARG A O 1
ATOM 932 N N . LYS A 1 114 ? 6.584 2.386 10.196 1.00 95.06 114 LYS A N 1
ATOM 933 C CA . LYS A 1 114 ? 6.566 3.748 10.768 1.00 95.06 114 LYS A CA 1
ATOM 934 C C . LYS A 1 114 ? 5.174 4.190 11.223 1.00 95.06 114 LYS A C 1
ATOM 936 O O . LYS A 1 114 ? 5.063 4.961 12.167 1.00 95.06 114 LYS A O 1
ATOM 941 N N . GLN A 1 115 ? 4.122 3.700 10.566 1.00 93.19 115 GLN A N 1
ATOM 942 C CA . GLN A 1 115 ? 2.726 3.984 10.916 1.00 93.19 115 GLN A CA 1
ATOM 943 C C . GLN A 1 115 ? 2.148 3.009 11.957 1.00 93.19 115 GLN A C 1
ATOM 945 O O . GLN A 1 115 ? 0.968 3.102 12.303 1.00 93.19 115 GLN A O 1
ATOM 950 N N . GLY A 1 116 ? 2.956 2.083 12.482 1.00 94.44 116 GLY A N 1
ATOM 951 C CA . GLY A 1 116 ? 2.538 1.125 13.503 1.00 94.44 116 GLY A CA 1
ATOM 952 C C . GLY A 1 116 ? 1.892 -0.147 12.953 1.00 94.44 116 GLY A C 1
ATOM 953 O O . GLY A 1 116 ? 1.103 -0.768 13.664 1.00 94.44 116 GLY A O 1
ATOM 954 N N . PHE A 1 117 ? 2.174 -0.525 11.703 1.00 94.69 117 PHE A N 1
ATOM 955 C CA . PHE A 1 117 ? 1.614 -1.721 11.069 1.00 94.69 117 PHE A CA 1
ATOM 956 C C . PHE A 1 117 ? 2.696 -2.712 10.639 1.00 94.69 117 PHE A C 1
ATOM 958 O O . PHE A 1 117 ? 3.811 -2.337 10.273 1.00 94.69 117 PHE A O 1
ATOM 965 N N . ARG A 1 118 ? 2.345 -3.996 10.639 1.00 94.31 118 ARG A N 1
ATOM 966 C CA . ARG A 1 118 ? 3.090 -5.048 9.949 1.00 94.31 118 ARG A CA 1
ATOM 967 C C . ARG A 1 118 ? 2.830 -4.970 8.438 1.00 94.31 118 ARG A C 1
ATOM 969 O O . ARG A 1 118 ? 1.963 -4.236 7.962 1.00 94.31 118 ARG A O 1
ATOM 976 N N . ALA A 1 119 ? 3.607 -5.721 7.660 1.00 93.62 119 ALA A N 1
ATOM 977 C CA . ALA A 1 119 ? 3.522 -5.700 6.197 1.00 93.62 119 ALA A CA 1
ATOM 978 C C . ALA A 1 119 ? 2.182 -6.226 5.647 1.00 93.62 119 ALA A C 1
ATOM 980 O O . ALA A 1 119 ? 1.804 -5.875 4.535 1.00 93.62 119 ALA A O 1
ATOM 981 N N . ASP A 1 120 ? 1.481 -7.062 6.404 1.00 92.44 120 ASP A N 1
ATOM 982 C CA . ASP A 1 120 ? 0.149 -7.602 6.107 1.00 92.44 120 ASP A CA 1
ATOM 983 C C . ASP A 1 120 ? -0.992 -6.660 6.529 1.00 92.44 120 ASP A C 1
ATOM 985 O O . ASP A 1 120 ? -2.159 -6.979 6.315 1.00 92.44 120 ASP A O 1
ATOM 989 N N . GLY A 1 121 ? -0.667 -5.496 7.102 1.00 90.75 121 GLY A N 1
ATOM 990 C CA . GLY A 1 121 ? -1.623 -4.504 7.584 1.00 90.75 121 GLY A CA 1
ATOM 991 C C . GLY A 1 121 ? -2.107 -4.729 9.015 1.00 90.75 121 GLY A C 1
ATOM 992 O O . GLY A 1 121 ? -2.867 -3.895 9.517 1.00 90.75 121 GLY A O 1
ATOM 993 N N . THR A 1 122 ? -1.684 -5.798 9.701 1.00 92.50 122 THR A N 1
ATOM 994 C CA . THR A 1 122 ? -2.028 -5.955 11.118 1.00 92.50 122 THR A CA 1
ATOM 995 C C . THR A 1 122 ? -1.317 -4.889 11.940 1.00 92.50 122 THR A C 1
ATOM 997 O O . THR A 1 122 ? -0.274 -4.348 11.558 1.00 92.50 122 THR A O 1
ATOM 1000 N N . ARG A 1 123 ? -1.890 -4.545 13.089 1.00 91.31 123 ARG A N 1
ATOM 1001 C CA . ARG A 1 123 ? -1.272 -3.580 13.997 1.00 91.31 123 ARG A CA 1
ATOM 1002 C C . ARG A 1 123 ? -0.035 -4.195 14.662 1.00 91.31 123 ARG A C 1
ATOM 1004 O O . ARG A 1 123 ? 0.018 -5.404 14.882 1.00 91.31 123 ARG A O 1
ATOM 1011 N N . LEU A 1 124 ? 0.968 -3.370 14.958 1.00 91.12 124 LEU A N 1
ATOM 1012 C CA . LEU A 1 124 ? 2.054 -3.763 15.854 1.00 91.12 124 LEU A CA 1
ATOM 1013 C C . LEU A 1 124 ? 1.549 -3.810 17.302 1.00 91.12 124 LEU A C 1
ATOM 1015 O O . LEU A 1 124 ? 0.693 -3.015 17.694 1.00 91.12 124 LEU A O 1
ATOM 1019 N N . ASP A 1 125 ? 2.087 -4.745 18.080 1.00 83.50 125 ASP A N 1
ATOM 1020 C CA . ASP A 1 125 ? 1.669 -4.989 19.459 1.00 83.50 125 ASP A CA 1
ATOM 1021 C C . ASP A 1 125 ? 1.873 -3.731 20.324 1.00 83.50 125 ASP A C 1
ATOM 1023 O O . ASP A 1 125 ? 2.892 -3.047 20.221 1.00 83.50 125 ASP A O 1
ATOM 1027 N N . GLY A 1 126 ? 0.877 -3.390 21.146 1.00 76.19 126 GLY A N 1
ATOM 1028 C CA . GLY A 1 126 ? 0.901 -2.197 22.004 1.00 76.19 126 GLY A CA 1
ATOM 1029 C C . GLY A 1 126 ? 0.495 -0.881 21.326 1.00 76.19 126 GLY A C 1
ATOM 1030 O O . GLY A 1 126 ? 0.434 0.147 21.997 1.00 76.19 126 GLY A O 1
ATOM 1031 N N . MET A 1 127 ? 0.167 -0.881 20.029 1.00 80.50 127 MET A N 1
ATOM 1032 C CA . MET A 1 127 ? -0.294 0.322 19.324 1.00 80.50 127 MET A CA 1
ATOM 1033 C C . MET A 1 127 ? -1.826 0.387 19.273 1.00 80.50 127 MET A C 1
ATOM 1035 O O . MET A 1 127 ? -2.482 -0.524 18.775 1.00 80.50 127 MET A O 1
ATOM 1039 N N . ALA A 1 128 ? -2.411 1.504 19.716 1.00 72.00 128 ALA A N 1
ATOM 1040 C CA . ALA A 1 128 ? -3.858 1.723 19.646 1.00 72.00 128 ALA A CA 1
ATOM 1041 C C . ALA A 1 128 ? -4.364 1.869 18.194 1.00 72.00 128 ALA A C 1
ATOM 1043 O O . ALA A 1 128 ? -3.647 2.375 17.324 1.00 72.00 128 ALA A O 1
ATOM 1044 N N . GLY A 1 129 ? -5.615 1.472 17.937 1.00 76.25 129 GLY A N 1
ATOM 1045 C CA . GLY A 1 129 ? -6.296 1.609 16.641 1.00 76.25 129 GLY A CA 1
ATOM 1046 C C . GLY A 1 129 ? -6.552 0.283 15.915 1.00 76.25 129 GLY A C 1
ATOM 1047 O O . GLY A 1 129 ? -6.021 -0.757 16.285 1.00 76.25 129 GLY A O 1
ATOM 1048 N N . GLY A 1 130 ? -7.403 0.322 14.885 1.00 82.88 130 GLY A N 1
ATOM 1049 C CA . GLY A 1 130 ? -7.743 -0.855 14.077 1.00 82.88 130 GLY A CA 1
ATOM 1050 C C . GLY A 1 130 ? -6.695 -1.195 13.012 1.00 82.88 130 GLY A C 1
ATOM 1051 O O . GLY A 1 130 ? -5.803 -0.399 12.715 1.00 82.88 130 GLY A O 1
ATOM 1052 N N . GLU A 1 131 ? -6.845 -2.366 12.397 1.00 88.25 131 GLU A N 1
ATOM 1053 C CA . GLU A 1 131 ? -5.983 -2.853 11.314 1.00 88.25 131 GLU A CA 1
ATOM 1054 C C . GLU A 1 131 ? -6.017 -1.941 10.079 1.00 88.25 131 GLU A C 1
ATOM 1056 O O . GLU A 1 131 ? -7.001 -1.234 9.822 1.00 88.25 131 GLU A O 1
ATOM 1061 N N . PHE A 1 132 ? -4.944 -1.964 9.287 1.00 89.00 132 PHE A N 1
ATOM 1062 C CA . PHE A 1 132 ? -4.913 -1.311 7.987 1.00 89.00 132 PHE A CA 1
ATOM 1063 C C . PHE A 1 132 ? -5.550 -2.235 6.951 1.00 89.00 132 PHE A C 1
ATOM 1065 O O . PHE A 1 132 ? -4.965 -3.237 6.558 1.00 89.00 132 PHE A O 1
ATOM 1072 N N . TYR A 1 133 ? -6.770 -1.897 6.536 1.00 87.56 133 TYR A N 1
ATOM 1073 C CA . TYR A 1 133 ? -7.563 -2.727 5.636 1.00 87.56 133 TYR A CA 1
ATOM 1074 C C . TYR A 1 133 ? -7.588 -2.166 4.212 1.00 87.56 133 TYR A C 1
ATOM 1076 O O . TYR A 1 133 ? -7.717 -0.950 4.036 1.00 87.56 133 TYR A O 1
ATOM 1084 N N . GLY A 1 134 ? -7.508 -3.043 3.212 1.00 86.88 134 GLY A N 1
ATOM 1085 C CA . GLY A 1 134 ? -7.713 -2.684 1.808 1.00 86.88 134 GLY A CA 1
ATOM 1086 C C . GLY A 1 134 ? -6.837 -3.466 0.837 1.00 86.88 134 GLY A C 1
ATOM 1087 O O . GLY A 1 134 ? -6.179 -4.438 1.206 1.00 86.88 134 GLY A O 1
ATOM 1088 N N . THR A 1 135 ? -6.815 -3.011 -0.415 1.00 87.69 135 THR A N 1
ATOM 1089 C CA . THR A 1 135 ? -6.004 -3.590 -1.487 1.00 87.69 135 THR A CA 1
ATOM 1090 C C . THR A 1 135 ? -5.151 -2.540 -2.179 1.00 87.69 135 THR A C 1
ATOM 1092 O O . THR A 1 135 ? -5.670 -1.503 -2.589 1.00 87.69 135 THR A O 1
ATOM 1095 N N . ALA A 1 136 ? -3.866 -2.826 -2.394 1.00 90.06 136 ALA A N 1
ATOM 1096 C CA . ALA A 1 136 ? -2.972 -1.966 -3.166 1.00 90.06 136 ALA A CA 1
ATOM 1097 C C . ALA A 1 136 ? -2.199 -2.709 -4.265 1.00 90.06 136 ALA A C 1
ATOM 1099 O O . ALA A 1 136 ? -1.725 -3.833 -4.101 1.00 90.06 136 ALA A O 1
ATOM 1100 N N . GLN A 1 137 ? -1.992 -2.040 -5.392 1.00 90.25 137 GLN A N 1
ATOM 1101 C CA . GLN A 1 137 ? -1.049 -2.464 -6.417 1.00 90.25 137 GLN A CA 1
ATOM 1102 C C . GLN A 1 137 ? -0.058 -1.340 -6.683 1.00 90.25 137 GLN A C 1
ATOM 1104 O O . GLN A 1 137 ? -0.438 -0.247 -7.102 1.00 90.25 137 GLN A O 1
ATOM 1109 N N . PHE A 1 138 ? 1.218 -1.649 -6.498 1.00 91.69 138 PHE A N 1
ATOM 1110 C CA . PHE A 1 138 ? 2.322 -0.764 -6.823 1.00 91.69 138 PHE A CA 1
ATOM 1111 C C . PHE A 1 138 ? 2.943 -1.205 -8.146 1.00 91.69 138 PHE A C 1
ATOM 1113 O O . PHE A 1 138 ? 3.276 -2.380 -8.327 1.00 91.69 138 PHE A O 1
ATOM 1120 N N . THR A 1 139 ? 3.124 -0.270 -9.070 1.00 90.69 139 THR A N 1
ATOM 1121 C CA . THR A 1 139 ? 3.872 -0.503 -10.308 1.00 90.69 139 THR A CA 1
ATOM 1122 C C . THR A 1 139 ? 5.131 0.359 -10.260 1.00 90.69 139 THR A C 1
ATOM 1124 O O . THR A 1 139 ? 5.022 1.573 -10.399 1.00 90.69 139 THR A O 1
ATOM 1127 N N . PRO A 1 140 ? 6.316 -0.222 -9.991 1.00 92.25 140 PRO A N 1
ATOM 1128 C CA . PRO A 1 140 ? 7.573 0.517 -10.024 1.00 92.25 140 PRO A CA 1
ATOM 1129 C C . PRO A 1 140 ? 7.814 1.143 -11.401 1.00 92.25 140 PRO A C 1
ATOM 1131 O O . PRO A 1 140 ? 7.672 0.457 -12.414 1.00 92.25 140 PRO A O 1
ATOM 1134 N N . GLU A 1 141 ? 8.242 2.401 -11.416 1.00 90.25 141 GLU A N 1
ATOM 1135 C CA . GLU A 1 141 ? 8.535 3.172 -12.626 1.00 90.25 141 GLU A CA 1
ATOM 1136 C C . GLU A 1 141 ? 10.047 3.371 -12.804 1.00 90.25 141 GLU A C 1
ATOM 1138 O O . GLU A 1 141 ? 10.834 3.226 -11.864 1.00 90.25 141 GLU A O 1
ATOM 1143 N N . GLN A 1 142 ? 10.475 3.718 -14.020 1.00 88.81 142 GLN A N 1
ATOM 1144 C CA . GLN A 1 142 ? 11.892 3.856 -14.386 1.00 88.81 142 GLN A CA 1
ATOM 1145 C C . GLN A 1 142 ? 12.741 4.722 -13.422 1.00 88.81 142 GLN A C 1
ATOM 1147 O O . GLN A 1 142 ? 13.878 4.320 -13.145 1.00 88.81 142 GLN A O 1
ATOM 1152 N N . PRO A 1 143 ? 12.247 5.845 -12.849 1.00 90.94 143 PRO A N 1
ATOM 1153 C CA . PRO A 1 143 ? 13.034 6.670 -11.927 1.00 90.94 143 PRO A CA 1
ATOM 1154 C C . PRO A 1 143 ? 13.580 5.918 -10.703 1.00 90.94 143 PRO A C 1
ATOM 1156 O O . PRO A 1 143 ? 14.647 6.264 -10.189 1.00 90.94 143 PRO A O 1
ATOM 1159 N N . ILE A 1 144 ? 12.922 4.836 -10.264 1.00 92.88 144 ILE A N 1
ATOM 1160 C CA . ILE A 1 144 ? 13.347 4.061 -9.087 1.00 92.88 144 ILE A CA 1
ATOM 1161 C C . ILE A 1 144 ? 14.735 3.415 -9.244 1.00 92.88 144 ILE A C 1
ATOM 1163 O O . ILE A 1 144 ? 15.392 3.101 -8.244 1.00 92.88 144 ILE A O 1
ATOM 1167 N N . LEU A 1 145 ? 15.186 3.215 -10.490 1.00 91.06 145 LEU A N 1
ATOM 1168 C CA . LEU A 1 145 ? 16.488 2.627 -10.817 1.00 91.06 145 LEU A CA 1
ATOM 1169 C C . LEU A 1 145 ? 17.646 3.471 -10.293 1.00 91.06 145 LEU A C 1
ATOM 1171 O O . LEU A 1 145 ? 18.620 2.920 -9.791 1.00 91.06 145 LEU A O 1
ATOM 1175 N N . LYS A 1 146 ? 17.511 4.797 -10.369 1.00 92.31 146 LYS A N 1
ATOM 1176 C CA . LYS A 1 146 ? 18.551 5.751 -9.961 1.00 92.31 146 LYS A CA 1
ATOM 1177 C C . LYS A 1 146 ? 18.276 6.392 -8.599 1.00 92.31 146 LYS A C 1
ATOM 1179 O O . LYS A 1 146 ? 19.147 7.042 -8.039 1.00 92.31 146 LYS A O 1
ATOM 1184 N N . MET A 1 147 ? 17.074 6.209 -8.057 1.00 95.25 147 MET A N 1
ATOM 1185 C CA . MET A 1 147 ? 16.659 6.841 -6.807 1.00 95.25 147 MET A CA 1
ATOM 1186 C C . MET A 1 147 ? 17.290 6.162 -5.578 1.00 95.25 147 MET A C 1
ATOM 1188 O O . MET A 1 147 ? 17.224 4.936 -5.479 1.00 95.25 147 MET A O 1
ATOM 1192 N N . PRO A 1 148 ? 17.846 6.892 -4.598 1.00 96.75 148 PRO A N 1
ATOM 1193 C CA . PRO A 1 148 ? 18.270 6.309 -3.324 1.00 96.75 148 PRO A CA 1
ATOM 1194 C C . PRO A 1 148 ? 17.107 5.628 -2.589 1.00 96.75 148 PRO A C 1
ATOM 1196 O O . PRO A 1 148 ? 15.968 6.082 -2.668 1.00 96.75 148 PRO A O 1
ATOM 1199 N N . PHE A 1 149 ? 17.367 4.540 -1.854 1.00 97.00 149 PHE A N 1
ATOM 1200 C CA . PHE A 1 149 ? 16.298 3.824 -1.138 1.00 97.00 149 PHE A CA 1
ATOM 1201 C C . PHE A 1 149 ? 15.574 4.713 -0.118 1.00 97.00 149 PHE A C 1
ATOM 1203 O O . PHE A 1 149 ? 14.352 4.659 -0.026 1.00 97.00 149 PHE A O 1
ATOM 1210 N N . THR A 1 150 ? 16.307 5.581 0.580 1.00 97.31 150 THR A N 1
ATOM 1211 C CA . THR A 1 150 ? 15.746 6.562 1.520 1.00 97.31 150 THR A CA 1
ATOM 1212 C C . THR A 1 150 ? 14.712 7.473 0.863 1.00 97.31 150 THR A C 1
ATOM 1214 O O . THR A 1 150 ? 13.684 7.766 1.466 1.00 97.31 150 THR A O 1
ATOM 1217 N N . GLU A 1 151 ? 14.935 7.870 -0.388 1.00 97.00 151 GLU A N 1
ATOM 1218 C CA . GLU A 1 151 ? 14.006 8.711 -1.140 1.00 97.00 151 GLU A CA 1
ATOM 1219 C C . GLU A 1 151 ? 12.774 7.923 -1.608 1.00 97.00 151 GLU A C 1
ATOM 1221 O O . GLU A 1 151 ? 11.650 8.406 -1.489 1.00 97.00 151 GLU A O 1
ATOM 1226 N N . VAL A 1 152 ? 12.953 6.661 -2.022 1.00 96.62 152 VAL A N 1
ATOM 1227 C CA . VAL A 1 152 ? 11.818 5.762 -2.312 1.00 96.62 152 VAL A CA 1
ATOM 1228 C C . VAL A 1 152 ? 10.934 5.590 -1.075 1.00 96.62 152 VAL A C 1
ATOM 1230 O O . VAL A 1 152 ? 9.711 5.610 -1.188 1.00 96.62 152 VAL A O 1
ATOM 1233 N N . VAL A 1 153 ? 11.541 5.455 0.108 1.00 97.69 153 VAL A N 1
ATOM 1234 C CA . VAL A 1 153 ? 10.815 5.364 1.380 1.00 97.69 153 VAL A CA 1
ATOM 1235 C C . VAL A 1 153 ? 10.048 6.656 1.673 1.00 97.69 153 VAL A C 1
ATOM 1237 O O . VAL A 1 153 ? 8.888 6.569 2.050 1.00 97.69 153 VAL A O 1
ATOM 1240 N N . LYS A 1 154 ? 10.621 7.847 1.451 1.00 96.38 154 LYS A N 1
ATOM 1241 C CA . LYS A 1 154 ? 9.878 9.112 1.631 1.00 96.38 154 LYS A CA 1
ATOM 1242 C C . LYS A 1 154 ? 8.661 9.203 0.711 1.00 96.38 154 LYS A C 1
ATOM 1244 O O . LYS A 1 154 ? 7.577 9.558 1.166 1.00 96.38 154 LYS A O 1
ATOM 1249 N N . GLN A 1 155 ? 8.815 8.852 -0.567 1.00 95.75 155 GLN A N 1
ATOM 1250 C CA . GLN A 1 155 ? 7.681 8.817 -1.497 1.00 95.75 155 GLN A CA 1
ATOM 1251 C C . GLN A 1 155 ? 6.627 7.794 -1.050 1.00 95.75 155 GLN A C 1
ATOM 1253 O O . GLN A 1 155 ? 5.427 8.052 -1.131 1.00 95.75 155 GLN A O 1
ATOM 1258 N N . MET A 1 156 ? 7.061 6.650 -0.519 1.00 96.69 156 MET A N 1
ATOM 1259 C CA . MET A 1 156 ? 6.157 5.648 0.038 1.00 96.69 156 MET A CA 1
ATOM 1260 C C . MET A 1 156 ? 5.452 6.117 1.316 1.00 96.69 156 MET A C 1
ATOM 1262 O O . MET A 1 156 ? 4.267 5.839 1.477 1.00 96.69 156 MET A O 1
ATOM 1266 N N . ASP A 1 157 ? 6.117 6.881 2.185 1.00 96.19 157 ASP A N 1
ATOM 1267 C CA . ASP A 1 157 ? 5.499 7.470 3.378 1.00 96.19 157 ASP A CA 1
ATOM 1268 C C . ASP A 1 157 ? 4.324 8.381 2.976 1.00 96.19 157 ASP A C 1
ATOM 1270 O O . ASP A 1 157 ? 3.238 8.300 3.558 1.00 96.19 157 ASP A O 1
ATOM 1274 N N . VAL A 1 158 ? 4.508 9.190 1.923 1.00 94.69 158 VAL A N 1
ATOM 1275 C CA . VAL A 1 158 ? 3.436 10.010 1.335 1.00 94.69 158 VAL A CA 1
ATOM 1276 C C . VAL A 1 158 ? 2.308 9.127 0.793 1.00 94.69 158 VAL A C 1
ATOM 1278 O O . VAL A 1 158 ? 1.141 9.374 1.098 1.00 94.69 158 VAL A O 1
ATOM 1281 N N . ALA A 1 159 ? 2.631 8.071 0.040 1.00 94.00 159 ALA A N 1
ATOM 1282 C CA . ALA A 1 159 ? 1.631 7.147 -0.499 1.00 94.00 159 ALA A CA 1
ATOM 1283 C C . ALA A 1 159 ? 0.798 6.471 0.602 1.00 94.00 159 ALA A C 1
ATOM 1285 O O . ALA A 1 159 ? -0.429 6.434 0.508 1.00 94.00 159 ALA A O 1
ATOM 1286 N N . VAL A 1 160 ? 1.444 5.961 1.656 1.00 93.88 160 VAL A N 1
ATOM 1287 C CA . VAL A 1 160 ? 0.771 5.311 2.791 1.00 93.88 160 VAL A CA 1
ATOM 1288 C C . VAL A 1 160 ? -0.161 6.286 3.497 1.00 93.88 160 VAL A C 1
ATOM 1290 O O . VAL A 1 160 ? -1.313 5.935 3.755 1.00 93.88 160 VAL A O 1
ATOM 1293 N N . LYS A 1 161 ? 0.278 7.528 3.728 1.00 92.81 161 LYS A N 1
ATOM 1294 C CA . LYS A 1 161 ? -0.574 8.565 4.318 1.00 92.81 161 LYS A CA 1
ATOM 1295 C C . LYS A 1 161 ? -1.835 8.807 3.481 1.00 92.81 161 LYS A C 1
ATOM 1297 O O . LYS A 1 161 ? -2.938 8.786 4.022 1.00 92.81 161 LYS A O 1
ATOM 1302 N N . VAL A 1 162 ? -1.694 8.940 2.160 1.00 91.75 162 VAL A N 1
ATOM 1303 C CA . VAL A 1 162 ? -2.841 9.116 1.253 1.00 91.75 162 VAL A CA 1
ATOM 1304 C C . VAL A 1 162 ? -3.779 7.905 1.292 1.00 91.75 162 VAL A C 1
ATOM 1306 O O . VAL A 1 162 ? -4.996 8.077 1.364 1.00 91.75 162 VAL A O 1
ATOM 1309 N N . MET A 1 163 ? -3.252 6.674 1.302 1.00 91.38 163 MET A N 1
ATOM 1310 C CA . MET A 1 163 ? -4.090 5.473 1.437 1.00 91.38 163 MET A CA 1
ATOM 1311 C C . MET A 1 163 ? -4.880 5.470 2.753 1.00 91.38 163 MET A C 1
ATOM 1313 O O . MET A 1 163 ? -6.071 5.151 2.760 1.00 91.38 163 MET A O 1
ATOM 1317 N N . MET A 1 164 ? -4.248 5.859 3.863 1.00 90.62 164 MET A N 1
ATOM 1318 C CA . MET A 1 164 ? -4.910 5.967 5.166 1.00 90.62 164 MET A CA 1
ATOM 1319 C C . MET A 1 164 ? -6.017 7.029 5.160 1.00 90.62 164 MET A C 1
ATOM 1321 O O . MET A 1 164 ? -7.103 6.777 5.681 1.00 90.62 164 MET A O 1
ATOM 1325 N N . GLU A 1 165 ? -5.792 8.179 4.524 1.00 90.06 165 GLU A N 1
ATOM 1326 C CA . GLU A 1 165 ? -6.804 9.231 4.369 1.00 90.06 165 GLU A CA 1
ATOM 1327 C C . GLU A 1 165 ? -7.991 8.772 3.508 1.00 90.06 165 GLU A C 1
ATOM 1329 O O . GLU A 1 165 ? -9.149 8.994 3.873 1.00 90.06 165 GLU A O 1
ATOM 1334 N N . LEU A 1 166 ? -7.727 8.093 2.386 1.00 87.56 166 LE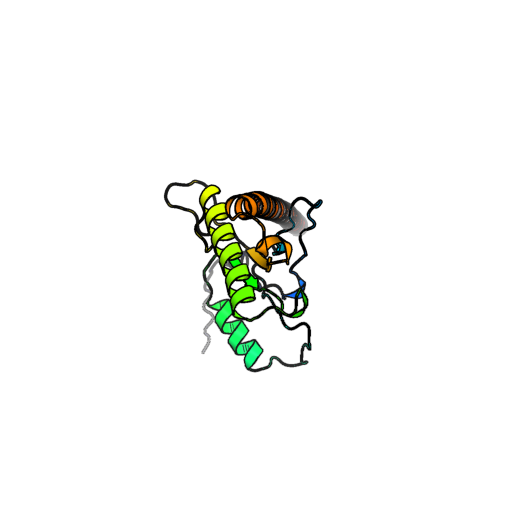U A N 1
ATOM 1335 C CA . LEU A 1 166 ? -8.766 7.508 1.531 1.00 87.56 166 LEU A CA 1
ATOM 1336 C C . LEU A 1 166 ? -9.609 6.482 2.296 1.00 87.56 166 LEU A C 1
ATOM 1338 O O . LEU A 1 166 ? -10.841 6.497 2.213 1.00 87.56 166 LEU A O 1
ATOM 1342 N N . ARG A 1 167 ? -8.958 5.637 3.100 1.00 85.94 167 ARG A N 1
ATOM 1343 C CA . ARG A 1 167 ? -9.636 4.684 3.981 1.00 85.94 167 ARG A CA 1
ATOM 1344 C C . ARG A 1 167 ? -10.498 5.392 5.024 1.00 85.94 167 ARG A C 1
ATOM 1346 O O . ARG A 1 167 ? -11.663 5.036 5.184 1.00 85.94 167 ARG A O 1
ATOM 1353 N N . ALA A 1 168 ? -9.964 6.402 5.708 1.00 87.00 168 ALA A N 1
ATOM 1354 C CA . ALA A 1 168 ? -10.707 7.155 6.716 1.00 87.00 168 ALA A CA 1
ATOM 1355 C C . ALA A 1 168 ? -11.955 7.825 6.117 1.00 87.00 168 ALA A C 1
ATOM 1357 O O . ALA A 1 168 ? -13.049 7.717 6.674 1.00 87.00 168 ALA A O 1
ATOM 1358 N N . LYS A 1 169 ? -11.829 8.436 4.930 1.00 87.31 169 LYS A N 1
ATOM 1359 C CA . LYS A 1 169 ? -12.965 9.005 4.185 1.00 87.31 169 LYS A CA 1
ATOM 1360 C C . LYS A 1 169 ? -14.039 7.955 3.895 1.00 87.31 169 LYS A C 1
ATOM 1362 O O . LYS A 1 169 ? -15.222 8.224 4.105 1.00 87.31 169 LYS A O 1
ATOM 1367 N N . ARG A 1 170 ? -13.643 6.752 3.461 1.00 83.69 170 ARG A N 1
ATOM 1368 C CA . ARG A 1 170 ? -14.578 5.650 3.194 1.00 83.69 170 ARG A CA 1
ATOM 1369 C C . ARG A 1 170 ? -15.285 5.173 4.460 1.00 83.69 170 ARG A C 1
ATOM 1371 O O . ARG A 1 170 ? -16.509 5.068 4.440 1.00 83.69 170 ARG A O 1
ATOM 1378 N N . LEU A 1 171 ? -14.552 4.928 5.547 1.00 81.88 171 LEU A N 1
ATOM 1379 C CA . LEU A 1 171 ? -15.129 4.493 6.825 1.00 81.88 171 LEU A CA 1
ATOM 1380 C C . LEU A 1 171 ? -16.148 5.509 7.355 1.00 81.88 171 LEU A C 1
ATOM 1382 O O . LEU A 1 171 ? -17.256 5.132 7.733 1.00 81.88 171 LEU A O 1
ATOM 1386 N N . ASN A 1 172 ? -15.828 6.801 7.273 1.00 85.56 172 ASN A N 1
ATOM 1387 C CA . ASN A 1 172 ? -16.748 7.871 7.651 1.00 85.56 172 ASN A CA 1
ATOM 1388 C C . ASN A 1 172 ? -18.011 7.889 6.774 1.00 85.56 172 ASN A C 1
ATOM 1390 O O . ASN A 1 172 ? -19.112 8.110 7.278 1.00 85.56 172 ASN A O 1
ATOM 1394 N N . ALA A 1 173 ? -17.880 7.646 5.467 1.00 82.62 173 ALA A N 1
ATOM 1395 C CA . ALA A 1 173 ? -19.026 7.562 4.563 1.00 82.62 173 ALA A CA 1
ATOM 1396 C C . ALA A 1 173 ? -19.928 6.353 4.875 1.00 82.62 173 ALA A C 1
ATOM 1398 O O . ALA A 1 173 ? -21.151 6.493 4.877 1.00 82.62 173 ALA A O 1
ATOM 1399 N N . VAL A 1 174 ? -19.342 5.189 5.184 1.00 81.81 174 VAL A N 1
ATOM 1400 C CA . VAL A 1 174 ? -20.089 3.988 5.608 1.00 81.81 174 VAL A CA 1
ATOM 1401 C C . VAL A 1 174 ? -20.831 4.246 6.916 1.00 81.81 174 VAL A C 1
ATOM 1403 O O . VAL A 1 174 ? -22.024 3.965 7.001 1.00 81.81 174 VAL A O 1
ATOM 1406 N N . ALA A 1 175 ? -20.161 4.833 7.911 1.00 82.75 175 ALA A N 1
ATOM 1407 C CA . ALA A 1 175 ? -20.772 5.153 9.198 1.00 82.75 175 ALA A CA 1
ATOM 1408 C C . ALA A 1 175 ? -21.993 6.075 9.035 1.00 82.75 175 ALA A C 1
ATOM 1410 O O . ALA A 1 175 ? -23.064 5.782 9.564 1.00 82.75 175 ALA A O 1
ATOM 1411 N N . LYS A 1 176 ? -21.874 7.133 8.219 1.00 86.19 176 LYS A N 1
ATOM 1412 C CA . LYS A 1 176 ? -22.990 8.043 7.902 1.00 86.19 176 LYS A CA 1
ATOM 1413 C C . LYS A 1 176 ? -24.148 7.340 7.188 1.00 86.19 176 LYS A C 1
ATOM 1415 O O . LYS A 1 176 ? -25.309 7.617 7.480 1.00 86.19 176 LYS A O 1
ATOM 1420 N N . ALA A 1 177 ? -23.850 6.444 6.246 1.00 83.38 177 ALA A N 1
ATOM 1421 C CA . ALA A 1 177 ? -24.877 5.687 5.532 1.00 83.38 177 ALA A CA 1
ATOM 1422 C C . ALA A 1 177 ? -25.641 4.736 6.469 1.00 83.38 177 ALA A C 1
ATOM 1424 O O . ALA A 1 177 ? -26.866 4.640 6.382 1.00 83.38 177 ALA A O 1
ATOM 1425 N N . ASN A 1 178 ? -24.930 4.080 7.389 1.00 83.00 178 ASN A N 1
ATOM 1426 C CA . ASN A 1 178 ? -25.523 3.187 8.382 1.00 83.00 178 ASN A CA 1
ATOM 1427 C C . ASN A 1 178 ? -26.395 3.944 9.391 1.00 83.00 178 ASN A C 1
ATOM 1429 O O . ASN A 1 178 ? -27.514 3.505 9.650 1.00 83.00 178 ASN A O 1
ATOM 1433 N N . ASP A 1 179 ? -25.946 5.103 9.886 1.00 87.62 179 ASP A N 1
ATOM 1434 C CA . ASP A 1 179 ? -26.753 5.976 10.756 1.00 87.62 179 ASP A CA 1
ATOM 1435 C C . ASP A 1 179 ? -28.067 6.391 10.075 1.00 87.62 179 ASP A C 1
ATOM 1437 O O . ASP A 1 179 ? -29.159 6.205 10.618 1.00 87.62 179 ASP A O 1
ATOM 1441 N N . LYS A 1 180 ? -27.983 6.857 8.820 1.00 87.56 180 LYS A N 1
ATOM 1442 C CA . LYS A 1 180 ? -29.163 7.223 8.024 1.00 87.56 180 LYS A CA 1
ATOM 1443 C C . LYS A 1 180 ? -30.122 6.042 7.846 1.00 87.56 180 LYS A C 1
ATOM 1445 O O . LYS A 1 180 ? -31.338 6.222 7.926 1.00 87.56 180 LYS A O 1
ATOM 1450 N N . ARG A 1 181 ? -29.591 4.840 7.598 1.00 85.94 181 ARG A N 1
ATOM 1451 C CA . ARG A 1 181 ? -30.393 3.619 7.445 1.00 85.94 181 ARG A CA 1
ATOM 1452 C C . ARG A 1 181 ? -31.086 3.232 8.750 1.00 85.94 181 ARG A C 1
ATOM 1454 O O . ARG A 1 181 ? -32.268 2.907 8.694 1.00 85.94 181 ARG A O 1
ATOM 1461 N N . SER A 1 182 ? -30.392 3.299 9.888 1.00 85.88 182 SER A N 1
ATOM 1462 C CA . SER A 1 182 ? -30.981 3.029 11.209 1.00 85.88 182 SER A CA 1
ATOM 1463 C C . SER A 1 182 ? -32.158 3.963 11.471 1.00 85.88 182 SER A C 1
ATOM 1465 O O . SER A 1 182 ? -33.277 3.503 11.663 1.00 85.88 182 SER A O 1
ATOM 1467 N N . ARG A 1 183 ? -31.944 5.275 11.309 1.00 87.56 183 ARG A N 1
ATOM 1468 C CA . ARG A 1 183 ? -32.989 6.295 11.482 1.00 87.56 183 ARG A CA 1
ATOM 1469 C C . ARG A 1 183 ? -34.214 6.061 10.598 1.00 87.56 183 ARG A C 1
ATOM 1471 O O . ARG A 1 183 ? -35.343 6.249 11.043 1.00 87.56 183 ARG A O 1
ATOM 1478 N N . TRP A 1 184 ? -34.011 5.646 9.345 1.00 86.12 184 TRP A N 1
ATOM 1479 C CA . TRP A 1 184 ? -35.118 5.313 8.443 1.00 86.12 184 TRP A CA 1
ATOM 1480 C C . TRP A 1 184 ? -35.887 4.062 8.892 1.00 86.12 184 TRP A C 1
ATOM 1482 O O . TRP A 1 184 ? -37.117 4.055 8.833 1.00 86.12 184 TRP A O 1
ATOM 1492 N N . MET A 1 185 ? -35.184 3.022 9.355 1.00 86.00 185 MET A N 1
ATOM 1493 C CA . MET A 1 185 ? -35.812 1.807 9.890 1.00 86.00 185 MET A CA 1
ATOM 1494 C C . MET A 1 185 ? -36.636 2.119 11.143 1.00 86.00 185 MET A C 1
ATOM 1496 O O . MET A 1 185 ? -37.782 1.679 11.230 1.00 86.00 185 MET A O 1
ATOM 1500 N N . ASP A 1 186 ? -36.103 2.937 12.051 1.00 85.94 186 ASP A N 1
ATOM 1501 C CA . ASP A 1 186 ? -36.780 3.350 13.284 1.00 85.94 186 ASP A CA 1
ATOM 1502 C C . ASP A 1 186 ? -38.037 4.182 12.982 1.00 85.94 186 ASP A C 1
ATOM 1504 O O . ASP A 1 186 ? -39.116 3.920 13.519 1.00 85.94 186 ASP A O 1
ATOM 1508 N N . ALA A 1 187 ? -37.944 5.133 12.045 1.00 83.56 187 ALA A N 1
ATOM 1509 C CA . ALA A 1 187 ? -39.086 5.933 11.602 1.00 83.56 187 ALA A CA 1
ATOM 1510 C C . ALA A 1 187 ? -40.181 5.077 10.942 1.00 83.56 187 ALA A C 1
ATOM 1512 O O . ALA A 1 187 ? -41.374 5.291 11.176 1.00 83.56 187 ALA A O 1
ATOM 1513 N N . LYS A 1 188 ? -39.791 4.078 10.139 1.00 82.31 188 LYS A N 1
ATOM 1514 C CA . LYS A 1 188 ? -40.725 3.140 9.503 1.00 82.31 188 LYS A CA 1
ATOM 1515 C C . LYS A 1 188 ? -41.402 2.229 10.531 1.00 82.31 188 LYS A C 1
ATOM 1517 O O . LYS A 1 188 ? -42.612 2.026 10.451 1.00 82.31 188 LYS A O 1
ATOM 1522 N N . ALA A 1 189 ? -40.651 1.723 11.510 1.00 80.69 189 ALA A N 1
ATOM 1523 C CA . ALA A 1 189 ? -41.188 0.916 12.603 1.00 80.69 189 ALA A CA 1
ATOM 1524 C C . ALA A 1 189 ? -42.183 1.712 13.463 1.00 80.69 189 ALA A C 1
ATOM 1526 O O . ALA A 1 189 ? -43.241 1.193 13.817 1.00 80.69 189 ALA A O 1
ATOM 1527 N N . ASN A 1 190 ? -41.893 2.989 13.735 1.00 78.50 190 ASN A N 1
ATOM 1528 C CA . ASN A 1 190 ? -42.797 3.863 14.480 1.00 78.50 190 ASN A CA 1
ATOM 1529 C C . ASN A 1 190 ? -44.096 4.154 13.704 1.00 78.50 190 ASN A C 1
ATOM 1531 O O . ASN A 1 190 ? -45.188 4.055 14.256 1.00 78.50 190 ASN A O 1
ATOM 1535 N N . LYS A 1 191 ? -44.007 4.414 12.393 1.00 75.69 191 LYS A N 1
ATOM 1536 C CA . LYS A 1 191 ? -45.188 4.624 11.535 1.00 75.69 191 LYS A CA 1
ATOM 1537 C C . LYS A 1 191 ? -46.091 3.384 11.448 1.00 75.69 191 LYS A C 1
ATOM 1539 O O . LYS A 1 191 ? -47.315 3.512 11.448 1.00 75.69 191 LYS A O 1
ATOM 1544 N N . ASN A 1 192 ? -45.501 2.189 11.425 1.00 68.06 192 ASN A N 1
ATOM 1545 C CA . ASN A 1 192 ? -46.253 0.931 11.447 1.00 68.06 192 ASN A CA 1
ATOM 1546 C C . ASN A 1 192 ? -46.920 0.650 12.803 1.00 68.06 192 ASN A C 1
ATOM 1548 O O . ASN A 1 192 ? -47.918 -0.052 12.837 1.00 68.06 192 ASN A O 1
ATOM 1552 N N . ARG A 1 193 ? -46.410 1.191 13.917 1.00 62.91 193 ARG A N 1
ATOM 1553 C CA . ARG A 1 193 ? -47.072 1.075 15.230 1.00 62.91 193 ARG A CA 1
ATOM 1554 C C . ARG A 1 193 ? -48.287 1.990 15.364 1.00 62.91 193 ARG A C 1
ATOM 1556 O O . ARG A 1 193 ? -49.258 1.604 15.995 1.00 62.91 193 ARG A O 1
ATOM 1563 N N . ILE A 1 194 ? -48.240 3.170 14.750 1.00 61.22 194 ILE A N 1
ATOM 1564 C CA . ILE A 1 194 ? -49.322 4.168 14.809 1.00 61.22 194 ILE A CA 1
ATOM 1565 C C . ILE A 1 194 ? -50.513 3.782 13.911 1.00 61.22 194 ILE A C 1
ATOM 1567 O O . ILE A 1 194 ? -51.618 4.243 14.138 1.00 61.22 194 ILE A O 1
ATOM 1571 N N . SER A 1 195 ? -50.310 2.929 12.903 1.00 59.12 195 SER A N 1
ATOM 1572 C CA . SER A 1 195 ? -51.349 2.517 11.938 1.00 59.12 195 SER A CA 1
ATOM 1573 C C . SER A 1 195 ? -52.114 1.242 12.322 1.00 59.12 195 SER A C 1
ATOM 1575 O O . SER A 1 195 ? -52.963 0.793 11.557 1.00 59.12 195 SER A O 1
ATOM 1577 N N . VAL A 1 196 ? -51.800 0.646 13.476 1.00 57.22 196 VAL A N 1
ATOM 1578 C CA . VAL A 1 196 ? -52.438 -0.579 14.005 1.00 57.22 196 VAL A CA 1
ATOM 1579 C C . VAL A 1 196 ? -53.319 -0.261 15.233 1.00 57.22 196 VAL A C 1
ATOM 1581 O O . VAL A 1 196 ? -53.829 -1.169 15.883 1.00 57.22 196 VAL A O 1
ATOM 1584 N N . VAL A 1 197 ? -53.514 1.027 15.538 1.00 48.06 197 VAL A N 1
ATOM 1585 C CA . VAL A 1 197 ? -54.439 1.561 16.554 1.00 48.06 197 VAL A CA 1
ATOM 1586 C C . VAL A 1 197 ? -55.537 2.330 15.836 1.00 48.06 197 VAL A C 1
ATOM 1588 O O . VAL A 1 197 ? -56.708 2.175 16.239 1.00 48.06 197 VAL A O 1
#